Protein AF-A0A9C6S2Q6-F1 (afdb_monomer_lite)

Structure (mmCIF, N/CA/C/O backbone):
data_AF-A0A9C6S2Q6-F1
#
_entry.id   AF-A0A9C6S2Q6-F1
#
loop_
_atom_site.group_PDB
_atom_site.id
_atom_site.type_symbol
_atom_site.label_atom_id
_atom_site.label_alt_id
_atom_site.label_comp_id
_atom_site.label_asym_id
_atom_site.label_entity_id
_atom_site.label_seq_id
_atom_site.pdbx_PDB_ins_code
_atom_site.Cartn_x
_atom_site.Cartn_y
_atom_site.Cartn_z
_atom_site.occupancy
_atom_site.B_iso_or_equiv
_atom_site.auth_seq_id
_atom_site.auth_comp_id
_atom_site.auth_asym_id
_atom_site.auth_atom_id
_atom_site.pdbx_PDB_model_num
ATOM 1 N N . MET A 1 1 ? -9.651 16.159 29.216 1.00 42.16 1 MET A N 1
ATOM 2 C CA . MET A 1 1 ? -9.966 15.200 30.298 1.00 42.16 1 MET A CA 1
ATOM 3 C C . MET A 1 1 ? -9.192 13.891 30.119 1.00 42.16 1 MET A C 1
ATOM 5 O O . MET A 1 1 ? -8.449 13.530 31.018 1.00 42.16 1 MET A O 1
ATOM 9 N N . TRP A 1 2 ? -9.196 13.303 28.918 1.00 41.19 2 TRP A N 1
ATOM 10 C CA . TRP A 1 2 ? -8.423 12.115 28.503 1.00 41.19 2 TRP A CA 1
ATOM 11 C C . TRP A 1 2 ? -6.932 12.067 28.898 1.00 41.19 2 TRP A C 1
ATOM 13 O O . TRP A 1 2 ? -6.469 11.067 29.433 1.00 41.19 2 TRP A O 1
ATOM 23 N N . ILE A 1 3 ? -6.183 13.161 28.713 1.00 48.72 3 ILE A N 1
ATOM 24 C CA . ILE A 1 3 ? -4.737 13.205 29.021 1.00 48.72 3 ILE A CA 1
ATOM 25 C C . ILE A 1 3 ? -4.468 13.091 30.535 1.00 48.72 3 ILE A C 1
ATOM 27 O O . ILE A 1 3 ? -3.470 12.509 30.948 1.00 48.72 3 ILE A O 1
ATOM 31 N N . ARG A 1 4 ? -5.378 13.606 31.376 1.00 48.16 4 ARG A N 1
ATOM 32 C CA . ARG A 1 4 ? -5.257 13.538 32.842 1.00 48.16 4 ARG A CA 1
ATOM 33 C C . ARG A 1 4 ? -5.553 12.135 33.381 1.00 48.16 4 ARG A C 1
ATOM 35 O O . ARG A 1 4 ? -4.839 11.685 34.268 1.00 48.16 4 ARG A O 1
ATOM 42 N N . GLY A 1 5 ? -6.541 11.435 32.816 1.00 57.09 5 GLY A N 1
ATOM 43 C CA . GLY A 1 5 ? -6.825 10.034 33.155 1.00 57.09 5 GLY A CA 1
ATOM 44 C C . GLY A 1 5 ? -5.683 9.097 32.751 1.00 57.09 5 GLY A C 1
ATOM 45 O O . GLY A 1 5 ? -5.225 8.296 33.560 1.00 57.09 5 GLY A O 1
ATOM 46 N N . LEU A 1 6 ? -5.134 9.285 31.545 1.00 57.34 6 LEU A N 1
ATOM 47 C CA . LEU A 1 6 ? -3.988 8.512 31.054 1.00 57.34 6 LEU A CA 1
ATOM 48 C C . LEU A 1 6 ? -2.721 8.750 31.897 1.00 57.34 6 LEU A C 1
ATOM 50 O O . LEU A 1 6 ? -1.999 7.808 32.211 1.00 57.34 6 LEU A O 1
ATOM 54 N N . SER A 1 7 ? -2.484 10.001 32.313 1.00 59.41 7 SER A N 1
ATOM 55 C CA . SER A 1 7 ? -1.380 10.381 33.206 1.00 59.41 7 SER A CA 1
ATOM 56 C C . SER A 1 7 ? -1.480 9.735 34.590 1.00 59.41 7 SER A C 1
ATOM 58 O O . SER A 1 7 ? -0.453 9.364 35.150 1.00 59.41 7 SER A O 1
ATOM 60 N N . ASN A 1 8 ? -2.687 9.617 35.149 1.00 58.75 8 ASN A N 1
ATOM 61 C CA . ASN A 1 8 ? -2.900 8.969 36.446 1.00 58.75 8 ASN A CA 1
ATOM 62 C C . ASN A 1 8 ? -2.798 7.439 36.350 1.00 58.75 8 ASN A C 1
ATOM 64 O O . ASN A 1 8 ? -2.286 6.805 37.265 1.00 58.75 8 ASN A O 1
ATOM 68 N N . ALA A 1 9 ? -3.226 6.835 35.239 1.00 58.88 9 ALA A N 1
ATOM 69 C CA . ALA A 1 9 ? -3.056 5.401 35.005 1.00 58.88 9 ALA A CA 1
ATOM 70 C C . ALA A 1 9 ? -1.572 5.011 34.861 1.00 58.88 9 ALA A C 1
ATOM 72 O O . ALA A 1 9 ? -1.144 3.988 35.391 1.00 58.88 9 ALA A O 1
ATOM 73 N N . TRP A 1 10 ? -0.774 5.861 34.207 1.00 62.50 10 TRP A N 1
ATOM 74 C CA . TRP A 1 10 ? 0.670 5.673 34.032 1.00 62.50 10 TRP A CA 1
ATOM 75 C C . TRP A 1 10 ? 1.478 5.707 35.333 1.00 62.50 10 TRP A C 1
ATOM 77 O O . TRP A 1 10 ? 2.514 5.052 35.413 1.00 62.50 10 TRP A O 1
ATOM 87 N N . SER A 1 11 ? 1.041 6.474 36.337 1.00 63.00 11 SER A N 1
ATOM 88 C CA . SER A 1 11 ? 1.744 6.559 37.623 1.00 63.00 11 SER A CA 1
ATOM 89 C C . SER A 1 11 ? 1.373 5.436 38.593 1.00 63.00 11 SER A C 1
ATOM 91 O O . SER A 1 11 ? 2.126 5.185 39.530 1.00 63.00 11 SER A O 1
ATOM 93 N N . VAL A 1 12 ? 0.238 4.764 38.371 1.00 66.25 12 VAL A N 1
ATOM 94 C CA . VAL A 1 12 ? -0.316 3.767 39.300 1.00 66.25 12 VAL A CA 1
ATOM 95 C C . VAL A 1 12 ? -0.201 2.335 38.757 1.00 66.25 12 VAL A C 1
ATOM 97 O O . VAL A 1 12 ? 0.124 1.438 39.529 1.00 66.25 12 VAL A O 1
ATOM 100 N N . ASN A 1 13 ? -0.393 2.101 37.448 1.00 73.44 13 ASN A N 1
ATOM 101 C CA . ASN A 1 13 ? -0.482 0.758 36.851 1.00 73.44 13 ASN A CA 1
ATOM 102 C C . ASN A 1 13 ? 0.374 0.604 35.574 1.00 73.44 13 ASN A C 1
ATOM 104 O O . ASN A 1 13 ? -0.088 0.824 34.452 1.00 73.44 13 ASN A O 1
ATOM 108 N N . TYR A 1 14 ? 1.623 0.151 35.731 1.00 73.50 14 TYR A N 1
ATOM 109 C CA . TYR A 1 14 ? 2.566 -0.050 34.617 1.00 73.50 14 TYR A CA 1
ATOM 110 C C . TYR A 1 14 ? 2.128 -1.118 33.597 1.00 73.50 14 TYR A C 1
ATOM 112 O O . TYR A 1 14 ? 2.422 -0.982 32.411 1.00 73.50 14 TYR A O 1
ATOM 120 N N . SER A 1 15 ? 1.416 -2.164 34.029 1.00 72.81 15 SER A N 1
ATOM 121 C CA . SER A 1 15 ? 0.886 -3.215 33.144 1.00 72.81 15 SER A CA 1
ATOM 122 C C . SER A 1 15 ? -0.139 -2.660 32.151 1.00 72.81 15 SER A C 1
ATOM 124 O O . SER A 1 15 ? -0.014 -2.888 30.950 1.00 72.81 15 SER A O 1
ATOM 126 N N . LEU A 1 16 ? -1.079 -1.849 32.643 1.00 69.50 16 LEU A N 1
ATOM 127 C CA . LEU A 1 16 ? -2.088 -1.169 31.829 1.00 69.50 16 LEU A CA 1
ATOM 128 C C . LEU A 1 16 ? -1.443 -0.171 30.853 1.00 69.50 16 LEU A C 1
ATOM 130 O O . LEU A 1 16 ? -1.830 -0.079 29.691 1.00 69.50 16 LEU A O 1
ATOM 134 N N . ALA A 1 17 ? -0.406 0.545 31.301 1.00 73.12 17 ALA A N 1
ATOM 135 C CA . ALA A 1 17 ? 0.334 1.470 30.449 1.00 73.12 17 ALA A CA 1
ATOM 136 C C . ALA A 1 17 ? 1.009 0.758 29.263 1.00 73.12 17 ALA A C 1
ATOM 138 O O . ALA A 1 17 ? 0.931 1.255 28.140 1.00 73.12 17 ALA A O 1
ATOM 139 N N . ILE A 1 18 ? 1.629 -0.407 29.490 1.00 77.19 18 ILE A N 1
ATOM 140 C CA . ILE A 1 18 ? 2.263 -1.218 28.436 1.00 77.19 18 ILE A CA 1
ATOM 141 C C . ILE A 1 18 ? 1.220 -1.734 27.436 1.00 77.19 18 ILE A C 1
ATOM 143 O O . ILE A 1 18 ? 1.470 -1.708 26.231 1.00 77.19 18 ILE A O 1
ATOM 147 N N . GLU A 1 19 ? 0.041 -2.137 27.908 1.00 73.50 19 GLU A N 1
ATOM 148 C CA . GLU A 1 19 ? -1.059 -2.622 27.066 1.00 73.50 19 GLU A CA 1
ATOM 149 C C . GLU A 1 19 ? -1.645 -1.521 26.158 1.00 73.50 19 GLU A C 1
ATOM 151 O O . GLU A 1 19 ? -2.053 -1.784 25.026 1.00 73.50 19 GLU A O 1
ATOM 156 N N . CYS A 1 20 ? -1.602 -0.258 26.596 1.00 72.88 20 CYS A N 1
ATOM 157 C CA . CYS A 1 20 ? -2.056 0.892 25.809 1.00 72.88 20 CYS A CA 1
ATOM 158 C C . CYS A 1 20 ? -1.026 1.433 24.800 1.00 72.88 20 CYS A C 1
ATOM 160 O O . CYS A 1 20 ? -1.391 2.222 23.925 1.00 72.88 20 CYS A O 1
ATOM 162 N N . MET A 1 21 ? 0.251 1.046 24.880 1.00 78.56 21 MET A N 1
ATOM 163 C CA . MET A 1 21 ? 1.290 1.576 23.983 1.00 78.56 21 MET A CA 1
ATOM 164 C C . MET A 1 21 ? 1.055 1.240 22.500 1.00 78.56 21 MET A C 1
ATOM 166 O O . MET A 1 21 ? 1.106 2.162 21.679 1.00 78.56 21 MET A O 1
ATOM 170 N N . PRO A 1 22 ? 0.776 -0.024 22.113 1.00 80.31 22 PRO A N 1
ATOM 171 C CA . PRO A 1 22 ? 0.586 -0.380 20.707 1.00 80.31 22 PRO A CA 1
ATOM 172 C C . PRO A 1 22 ? -0.518 0.419 19.989 1.00 80.31 22 PRO A C 1
ATOM 174 O O . PRO A 1 22 ? -0.234 0.956 18.914 1.00 80.31 22 PRO A O 1
ATOM 177 N N . PRO A 1 23 ? -1.742 0.580 20.539 1.00 74.94 23 PRO A N 1
ATOM 178 C CA . PRO A 1 23 ? -2.779 1.361 19.871 1.00 74.94 23 PRO A CA 1
ATOM 179 C C . PRO A 1 23 ? -2.439 2.854 19.806 1.00 74.94 23 PRO A C 1
ATOM 181 O O . PRO A 1 23 ? -2.721 3.485 18.790 1.00 74.94 23 PRO A O 1
ATOM 184 N N . ILE A 1 24 ? -1.777 3.427 20.818 1.00 78.06 24 ILE A N 1
ATOM 185 C CA . ILE A 1 24 ? -1.347 4.835 20.778 1.00 78.06 24 ILE A CA 1
ATOM 186 C C . ILE A 1 24 ? -0.346 5.059 19.639 1.00 78.06 24 ILE A C 1
ATOM 188 O O . ILE A 1 24 ? -0.515 5.981 18.840 1.00 78.06 24 ILE A O 1
ATOM 192 N N . ILE A 1 25 ? 0.668 4.199 19.519 1.00 82.81 25 ILE A N 1
ATOM 193 C CA . ILE A 1 25 ? 1.662 4.282 18.440 1.00 82.81 25 ILE A CA 1
ATOM 194 C C . ILE A 1 25 ? 0.980 4.126 17.076 1.00 82.81 25 ILE A C 1
ATOM 196 O O . ILE A 1 25 ? 1.231 4.923 16.169 1.00 82.81 25 ILE A O 1
ATOM 200 N N . ALA A 1 26 ? 0.076 3.154 16.939 1.00 77.44 26 ALA A N 1
ATOM 201 C CA . ALA A 1 26 ? -0.684 2.942 15.712 1.00 77.44 26 ALA A CA 1
ATOM 202 C C . ALA A 1 26 ? -1.530 4.171 15.330 1.00 77.44 26 ALA A C 1
ATOM 204 O O . ALA A 1 26 ? -1.566 4.545 14.156 1.00 77.44 26 ALA A O 1
ATOM 205 N N . LEU A 1 27 ? -2.152 4.848 16.302 1.00 79.25 27 LEU A N 1
ATOM 206 C CA . LEU A 1 27 ? -2.908 6.084 16.078 1.00 79.25 27 LEU A CA 1
ATOM 207 C C . LEU A 1 27 ? -2.009 7.227 15.593 1.00 79.25 27 LEU A C 1
ATOM 209 O O . LEU A 1 27 ? -2.361 7.906 14.629 1.00 79.25 27 LEU A O 1
ATOM 213 N N . PHE A 1 28 ? -0.836 7.424 16.202 1.00 84.31 28 PHE A N 1
ATOM 214 C CA . PHE A 1 28 ? 0.111 8.457 15.766 1.00 84.31 28 PHE A CA 1
ATOM 215 C C . PHE A 1 28 ? 0.630 8.207 14.346 1.00 84.31 28 PHE A C 1
ATOM 217 O O . PHE A 1 28 ? 0.647 9.133 13.530 1.00 84.31 28 PHE A O 1
ATOM 224 N N . LEU A 1 29 ? 1.001 6.964 14.027 1.00 82.94 29 LEU A N 1
ATOM 225 C CA . LEU A 1 29 ? 1.423 6.581 12.677 1.00 82.94 29 LEU A CA 1
ATOM 226 C C . LEU A 1 29 ? 0.299 6.825 11.663 1.00 82.94 29 LEU A C 1
ATOM 228 O O . LEU A 1 29 ? 0.516 7.504 10.659 1.00 82.94 29 LEU A O 1
ATOM 232 N N . SER A 1 30 ? -0.917 6.376 11.971 1.00 78.50 30 SER A N 1
ATOM 233 C CA . SER A 1 30 ? -2.087 6.542 11.099 1.00 78.50 30 SER A CA 1
ATOM 234 C C . SER A 1 30 ? -2.427 8.015 10.862 1.00 78.50 30 SER A C 1
ATOM 236 O O . SER A 1 30 ? -2.665 8.426 9.725 1.00 78.50 30 SER A O 1
ATOM 238 N N . MET A 1 31 ? -2.377 8.844 11.909 1.00 82.69 31 MET A N 1
ATOM 239 C CA . MET A 1 31 ? -2.582 10.291 11.797 1.00 82.69 31 MET A CA 1
ATOM 240 C C . MET A 1 31 ? -1.522 10.947 10.914 1.00 82.69 31 MET A C 1
ATOM 242 O O . MET A 1 31 ? -1.858 11.770 10.063 1.00 82.69 31 MET A O 1
ATOM 246 N N . SER A 1 32 ? -0.252 10.561 11.065 1.00 83.94 32 SER A N 1
ATOM 247 C CA . SER A 1 32 ? 0.826 11.081 10.221 1.00 83.94 32 SER A CA 1
ATOM 248 C C . SER A 1 32 ? 0.608 10.741 8.741 1.00 83.94 32 SER A C 1
ATOM 250 O O . SER A 1 32 ? 0.758 11.607 7.876 1.00 83.94 32 SER A O 1
ATOM 252 N N . MET A 1 33 ? 0.160 9.515 8.449 1.00 83.69 33 MET A N 1
ATOM 253 C CA . MET A 1 33 ? -0.131 9.051 7.092 1.00 83.69 33 MET A CA 1
ATOM 254 C C . MET A 1 33 ? -1.332 9.775 6.490 1.00 83.69 33 MET A C 1
ATOM 256 O O . MET A 1 33 ? -1.286 10.173 5.325 1.00 83.69 33 MET A O 1
ATOM 260 N N . TYR A 1 34 ? -2.379 10.001 7.282 1.00 82.88 34 TYR A N 1
ATOM 261 C CA . TYR A 1 34 ? -3.570 10.712 6.837 1.00 82.88 34 TYR A CA 1
ATOM 262 C C . TYR A 1 34 ? -3.294 12.187 6.543 1.00 82.88 34 TYR A C 1
ATOM 264 O O . TYR A 1 34 ? -3.671 12.691 5.486 1.00 82.88 34 TYR A O 1
ATOM 272 N N . LEU A 1 35 ? -2.567 12.870 7.429 1.00 86.44 35 LEU A N 1
ATOM 273 C CA . LEU A 1 35 ? -2.123 14.241 7.185 1.00 86.44 35 LEU A CA 1
ATOM 274 C C . LEU A 1 35 ? -1.260 14.312 5.925 1.00 86.44 35 LEU A C 1
ATOM 276 O O . LEU A 1 35 ? -1.472 15.185 5.084 1.00 86.44 35 LEU A O 1
ATOM 280 N N . ASN A 1 36 ? -0.338 13.363 5.746 1.00 86.44 36 ASN A N 1
ATOM 281 C CA . ASN A 1 36 ? 0.481 13.279 4.542 1.00 86.44 36 ASN A CA 1
ATOM 282 C C . ASN A 1 36 ? -0.371 13.107 3.272 1.00 86.44 36 ASN A C 1
ATOM 284 O O . ASN A 1 36 ? -0.105 13.776 2.271 1.00 86.44 36 ASN A O 1
ATOM 288 N N . ALA A 1 37 ? -1.404 12.262 3.318 1.00 82.69 37 ALA A N 1
ATOM 289 C CA . ALA A 1 37 ? -2.346 12.075 2.219 1.00 82.69 37 ALA A CA 1
ATOM 290 C C . ALA A 1 37 ? -3.115 13.369 1.909 1.00 82.69 37 ALA A C 1
ATOM 292 O O . ALA A 1 37 ? -3.163 13.777 0.751 1.00 82.69 37 ALA A O 1
ATOM 293 N N . ILE A 1 38 ? -3.619 14.075 2.929 1.00 86.81 38 ILE A N 1
ATOM 294 C CA . ILE A 1 38 ? -4.316 15.359 2.761 1.00 86.81 38 ILE A CA 1
ATOM 295 C C . ILE A 1 38 ? -3.389 16.397 2.123 1.00 86.81 38 ILE A C 1
ATOM 297 O O . ILE A 1 38 ? -3.712 16.946 1.065 1.00 86.81 38 ILE A O 1
ATOM 301 N N . PHE A 1 39 ? -2.218 16.640 2.717 1.00 89.69 39 PHE A N 1
ATOM 302 C CA . PHE A 1 39 ? -1.281 17.652 2.226 1.00 89.69 39 PHE A CA 1
ATOM 303 C C . PHE A 1 39 ? -0.783 17.349 0.810 1.00 89.69 39 PHE A C 1
ATOM 305 O O . PHE A 1 39 ? -0.579 18.268 0.016 1.00 89.69 39 PHE A O 1
ATOM 312 N N . ASN A 1 40 ? -0.630 16.071 0.459 1.00 89.06 40 ASN A N 1
ATOM 313 C CA . ASN A 1 40 ? -0.138 15.647 -0.849 1.00 89.06 40 ASN A CA 1
ATOM 314 C C . ASN A 1 40 ? -1.240 15.142 -1.792 1.00 89.06 40 ASN A C 1
ATOM 316 O O . ASN A 1 40 ? -0.918 14.523 -2.805 1.00 89.06 40 ASN A O 1
ATOM 320 N N . THR A 1 41 ? -2.514 15.465 -1.536 1.00 88.50 41 THR A N 1
ATOM 321 C CA . THR A 1 41 ? -3.653 14.992 -2.349 1.00 88.50 41 THR A CA 1
ATOM 322 C C . THR A 1 41 ? -3.456 15.274 -3.842 1.00 88.50 41 THR A C 1
ATOM 324 O O . THR A 1 41 ? -3.715 14.416 -4.684 1.00 88.50 41 THR A O 1
ATOM 327 N N . LYS A 1 42 ? -2.941 16.465 -4.188 1.00 91.19 42 LYS A N 1
ATOM 328 C CA . LYS A 1 42 ? -2.647 16.838 -5.584 1.00 91.19 42 LYS A CA 1
ATOM 329 C C . LYS A 1 42 ? -1.629 15.885 -6.218 1.00 91.19 42 LYS A C 1
ATOM 331 O O . LYS A 1 42 ? -1.906 15.314 -7.263 1.00 91.19 42 LYS A O 1
ATOM 336 N N . LYS A 1 43 ? -0.514 15.626 -5.527 1.00 89.44 43 LYS A N 1
ATOM 337 C CA . LYS A 1 43 ? 0.529 14.704 -6.001 1.00 89.44 43 LYS A CA 1
ATOM 338 C C . LYS A 1 43 ? 0.007 13.275 -6.131 1.00 89.44 43 LYS A C 1
ATOM 340 O O . LYS A 1 43 ? 0.313 12.610 -7.110 1.00 89.44 43 LYS A O 1
ATOM 345 N N . MET A 1 44 ? -0.797 12.804 -5.174 1.00 89.56 44 MET A N 1
ATOM 346 C CA . MET A 1 44 ? -1.419 11.477 -5.256 1.00 89.56 44 MET A CA 1
ATOM 347 C C . MET A 1 44 ? -2.299 11.349 -6.502 1.00 89.56 44 MET A C 1
ATOM 349 O O . MET A 1 44 ? -2.206 10.364 -7.232 1.00 89.56 44 MET A O 1
ATOM 353 N N . ARG A 1 45 ? -3.101 12.377 -6.801 1.00 91.50 45 ARG A N 1
ATOM 354 C CA . ARG A 1 45 ? -3.897 12.426 -8.030 1.00 91.50 45 ARG A CA 1
ATOM 355 C C . ARG A 1 45 ? -3.018 12.390 -9.279 1.00 91.50 45 ARG A C 1
ATOM 357 O O . ARG A 1 45 ? -3.333 11.645 -10.203 1.00 91.50 45 ARG A O 1
ATOM 364 N N . ASP A 1 46 ? -1.934 13.157 -9.303 1.00 93.25 46 ASP A N 1
ATOM 365 C CA . ASP A 1 46 ? -1.018 13.200 -10.445 1.00 93.25 46 ASP A CA 1
ATOM 366 C C . ASP A 1 46 ? -0.359 11.835 -10.687 1.00 93.25 46 ASP A C 1
ATOM 368 O O . ASP A 1 46 ? -0.295 11.376 -1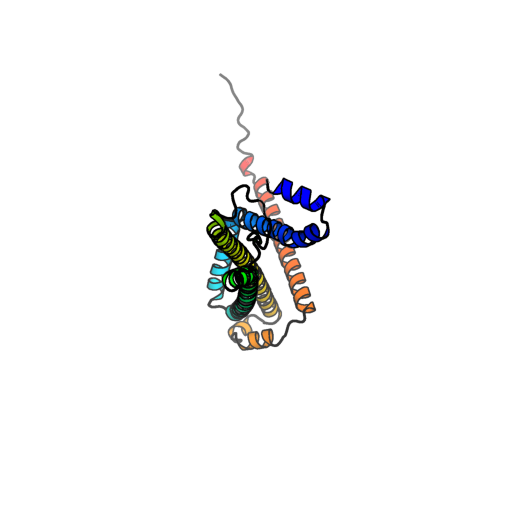1.827 1.00 93.25 46 ASP A O 1
ATOM 372 N N . VAL A 1 47 ? 0.041 11.129 -9.623 1.00 92.19 47 VAL A N 1
ATOM 373 C CA . VAL A 1 47 ? 0.576 9.761 -9.716 1.00 92.19 47 VAL A CA 1
ATOM 374 C C . VAL A 1 47 ? -0.476 8.792 -10.261 1.00 92.19 47 VAL A C 1
ATOM 376 O O . VAL A 1 47 ? -0.176 8.012 -11.161 1.00 92.19 47 VAL A O 1
ATOM 379 N N . LEU A 1 48 ? -1.724 8.852 -9.792 1.00 92.62 48 LEU A N 1
ATOM 380 C CA . LEU A 1 48 ? -2.803 8.004 -10.319 1.00 92.62 48 LEU A CA 1
ATOM 381 C C . LEU A 1 48 ? -3.090 8.280 -11.802 1.00 92.62 48 LEU A C 1
ATOM 383 O O . LEU A 1 48 ? -3.288 7.347 -12.584 1.00 92.62 48 LEU A O 1
ATOM 387 N N . LEU A 1 49 ? -3.088 9.551 -12.209 1.00 94.88 49 LEU A N 1
ATOM 388 C CA . LEU A 1 49 ? -3.234 9.933 -13.614 1.00 94.88 49 LEU A CA 1
ATOM 389 C C . LEU A 1 49 ? -2.054 9.438 -14.451 1.00 94.88 49 LEU A C 1
ATOM 391 O O . LEU A 1 49 ? -2.264 8.942 -15.557 1.00 94.88 49 LEU A O 1
ATOM 395 N N . PHE A 1 50 ? -0.837 9.501 -13.913 1.00 93.06 50 PHE A N 1
ATOM 396 C CA . PHE A 1 50 ? 0.354 8.952 -14.548 1.00 93.06 50 PHE A CA 1
ATOM 397 C C . PHE A 1 50 ? 0.250 7.433 -14.739 1.00 93.06 50 PHE A C 1
ATOM 399 O O . PHE A 1 50 ? 0.504 6.939 -15.835 1.00 93.06 50 PHE A O 1
ATOM 406 N N . ILE A 1 51 ? -0.196 6.688 -13.724 1.00 93.56 51 ILE A N 1
ATOM 407 C CA . ILE A 1 51 ? -0.449 5.239 -13.817 1.00 93.56 51 ILE A CA 1
ATOM 408 C C . ILE A 1 51 ? -1.464 4.941 -14.924 1.00 93.56 51 ILE A C 1
ATOM 410 O O . ILE A 1 51 ? -1.204 4.121 -15.808 1.00 93.56 51 ILE A O 1
ATOM 414 N N . LYS A 1 52 ? -2.593 5.658 -14.930 1.00 94.00 52 LYS A N 1
ATOM 415 C CA . LYS A 1 52 ? -3.629 5.509 -15.958 1.00 94.00 52 LYS A CA 1
ATOM 416 C C . LYS A 1 52 ? -3.082 5.792 -17.358 1.00 94.00 52 LYS A C 1
ATOM 418 O O . LYS A 1 52 ? -3.340 5.028 -18.285 1.00 94.00 52 LYS A O 1
ATOM 423 N N . ASN A 1 53 ? -2.324 6.873 -17.515 1.00 94.31 53 ASN A N 1
ATOM 424 C CA . ASN A 1 53 ? -1.744 7.251 -18.798 1.00 94.31 53 ASN A CA 1
ATOM 425 C C . ASN A 1 53 ? -0.718 6.220 -19.288 1.00 94.31 53 ASN A C 1
ATOM 427 O O . ASN A 1 53 ? -0.742 5.856 -20.459 1.00 94.31 53 ASN A O 1
ATOM 431 N N . ASN A 1 54 ? 0.118 5.680 -18.395 1.00 90.62 54 ASN A N 1
ATOM 432 C CA . ASN A 1 54 ? 1.043 4.593 -18.725 1.00 90.62 54 ASN A CA 1
ATOM 433 C C . ASN A 1 54 ? 0.298 3.365 -19.251 1.00 90.62 54 ASN A C 1
ATOM 435 O O . ASN A 1 54 ? 0.698 2.786 -20.257 1.00 90.62 54 ASN A O 1
ATOM 439 N N . HIS A 1 55 ? -0.822 2.998 -18.628 1.00 89.25 55 HIS A N 1
ATOM 440 C CA . HIS A 1 55 ? -1.624 1.871 -19.098 1.00 89.25 55 HIS A CA 1
ATOM 441 C C . HIS A 1 55 ? -2.142 2.080 -20.533 1.00 89.25 55 HIS A C 1
ATOM 443 O O . HIS A 1 55 ? -2.135 1.146 -21.335 1.00 89.25 55 HIS A O 1
ATOM 449 N N . HIS A 1 56 ? -2.534 3.309 -20.889 1.00 91.94 56 HIS A N 1
ATOM 450 C CA . HIS A 1 56 ? -2.893 3.658 -22.268 1.00 91.94 56 HIS A CA 1
ATOM 451 C C . HIS A 1 56 ? -1.682 3.663 -23.210 1.00 91.94 56 HIS A C 1
ATOM 453 O O . HIS A 1 56 ? -1.774 3.143 -24.320 1.00 91.94 56 HIS A O 1
ATOM 459 N N . TYR A 1 57 ? -0.545 4.200 -22.769 1.00 89.50 57 TYR A N 1
ATOM 460 C CA . TYR A 1 57 ? 0.687 4.271 -23.555 1.00 89.50 57 TYR A CA 1
ATOM 461 C C . TYR A 1 57 ? 1.220 2.883 -23.949 1.00 89.50 57 TYR A C 1
ATOM 463 O O . TYR A 1 57 ? 1.577 2.660 -25.107 1.00 89.50 57 TYR A O 1
ATOM 471 N N . TYR A 1 58 ? 1.209 1.924 -23.020 1.00 87.00 58 TYR A N 1
ATOM 472 C CA . TYR A 1 58 ? 1.656 0.553 -23.279 1.00 87.00 58 TYR A CA 1
ATOM 473 C C . TYR A 1 58 ? 0.582 -0.329 -23.938 1.00 87.00 58 TYR A C 1
ATOM 475 O O . TYR A 1 58 ? 0.860 -1.476 -24.263 1.00 87.00 58 TYR A O 1
ATOM 483 N N . ALA A 1 59 ? -0.637 0.162 -24.195 1.00 85.88 59 ALA A N 1
ATOM 484 C CA . ALA A 1 59 ? -1.774 -0.676 -24.598 1.00 85.88 59 ALA A CA 1
ATOM 485 C C . ALA A 1 59 ? -1.577 -1.490 -25.894 1.00 85.88 59 ALA A C 1
ATOM 487 O O . ALA A 1 59 ? -2.215 -2.541 -26.034 1.00 85.88 59 ALA A O 1
ATOM 488 N N . ASN A 1 60 ? -0.718 -1.017 -26.802 1.00 82.44 60 ASN A N 1
ATOM 489 C CA . ASN A 1 60 ? -0.420 -1.637 -28.100 1.00 82.44 60 ASN A CA 1
ATOM 490 C C . ASN A 1 60 ? 1.025 -2.147 -28.210 1.00 82.44 60 ASN A C 1
ATOM 492 O O . ASN A 1 60 ? 1.464 -2.493 -29.305 1.00 82.44 60 ASN A O 1
ATOM 496 N N . ARG A 1 61 ? 1.776 -2.146 -27.106 1.00 81.94 61 ARG A N 1
ATOM 497 C CA . ARG A 1 61 ? 3.195 -2.492 -27.092 1.00 81.94 61 ARG A CA 1
ATOM 498 C C . ARG A 1 61 ? 3.448 -3.831 -26.382 1.00 81.94 61 ARG A C 1
ATOM 500 O O . ARG A 1 61 ? 2.615 -4.225 -25.556 1.00 81.94 61 ARG A O 1
ATOM 507 N N . PRO A 1 62 ? 4.579 -4.507 -26.652 1.00 77.00 62 PRO A N 1
ATOM 508 C CA . PRO A 1 62 ? 4.911 -5.771 -25.997 1.00 77.00 62 PRO A CA 1
ATOM 509 C C . PRO A 1 62 ? 4.989 -5.681 -24.466 1.00 77.00 62 PRO A C 1
ATOM 511 O O . PRO A 1 62 ? 4.611 -6.598 -23.730 1.00 77.00 62 PRO A O 1
ATOM 514 N N . GLU A 1 63 ? 5.379 -4.517 -23.947 1.00 80.69 63 GLU A N 1
ATOM 515 C CA . GLU A 1 63 ? 5.560 -4.268 -22.517 1.00 80.69 63 GLU A CA 1
ATOM 516 C C . GLU A 1 63 ? 4.234 -4.304 -21.731 1.00 80.69 63 GLU A C 1
ATOM 518 O O . GLU A 1 63 ? 4.235 -4.426 -20.502 1.00 80.69 63 GLU A O 1
ATOM 523 N N . LYS A 1 64 ? 3.079 -4.306 -22.415 1.00 86.25 64 LYS A N 1
ATOM 524 C CA . LYS A 1 64 ? 1.759 -4.526 -21.801 1.00 86.25 64 LYS A CA 1
ATOM 525 C C . LYS A 1 64 ? 1.675 -5.833 -21.024 1.00 86.25 64 LYS A C 1
ATOM 527 O O . LYS A 1 64 ? 0.951 -5.901 -20.031 1.00 86.25 64 LYS A O 1
ATOM 532 N N . LEU A 1 65 ? 2.359 -6.885 -21.480 1.00 84.69 65 LEU A N 1
ATOM 533 C CA . LEU A 1 65 ? 2.354 -8.182 -20.802 1.00 84.69 65 LEU A CA 1
ATOM 534 C C . LEU A 1 65 ? 3.020 -8.085 -19.425 1.00 84.69 65 LEU A C 1
ATOM 536 O O . LEU A 1 65 ? 2.495 -8.634 -18.455 1.00 84.69 65 LEU A O 1
ATOM 540 N N . ILE A 1 66 ? 4.110 -7.318 -19.333 1.00 84.50 66 ILE A N 1
ATOM 541 C CA . ILE A 1 66 ? 4.805 -7.018 -18.078 1.00 84.50 66 ILE A CA 1
ATOM 542 C C . ILE A 1 66 ? 3.881 -6.203 -17.174 1.00 84.50 66 ILE A C 1
ATOM 544 O O . ILE A 1 66 ? 3.625 -6.606 -16.041 1.00 84.50 66 ILE A O 1
ATOM 548 N N . LEU A 1 67 ? 3.293 -5.119 -17.691 1.00 88.69 67 LEU A N 1
ATOM 549 C CA . LEU A 1 67 ? 2.376 -4.286 -16.910 1.00 88.69 67 LEU A CA 1
ATOM 550 C C . LEU A 1 67 ? 1.192 -5.103 -16.362 1.00 88.69 67 LEU A C 1
ATOM 552 O O . LEU A 1 67 ? 0.896 -5.047 -15.172 1.00 88.69 67 LEU A O 1
ATOM 556 N N . ARG A 1 68 ? 0.580 -5.958 -17.193 1.00 88.62 68 ARG A N 1
ATOM 557 C CA . ARG A 1 68 ? -0.529 -6.838 -16.791 1.00 88.62 68 ARG A CA 1
ATOM 558 C C . ARG A 1 68 ? -0.116 -7.862 -15.733 1.00 88.62 68 ARG A C 1
ATOM 560 O O . ARG A 1 68 ? -0.923 -8.183 -14.862 1.00 88.62 68 ARG A O 1
ATOM 567 N N . TYR A 1 69 ? 1.099 -8.402 -15.809 1.00 87.88 69 TYR A N 1
ATOM 568 C CA . TYR A 1 69 ? 1.618 -9.313 -14.791 1.00 87.88 69 TYR A CA 1
ATOM 569 C C . TYR A 1 69 ? 1.679 -8.621 -13.424 1.00 87.88 69 TYR A C 1
ATOM 571 O O . TYR A 1 69 ? 1.116 -9.135 -12.453 1.00 87.88 69 TYR A O 1
ATOM 579 N N . TYR A 1 70 ? 2.273 -7.427 -13.363 1.00 87.94 70 TYR A N 1
ATOM 580 C CA . TYR A 1 70 ? 2.347 -6.648 -12.129 1.00 87.94 70 TYR A CA 1
ATOM 581 C C . TYR A 1 70 ? 0.964 -6.174 -11.655 1.00 87.94 70 TYR A C 1
ATOM 583 O O . TYR A 1 70 ? 0.709 -6.246 -10.456 1.00 87.94 70 TYR A O 1
ATOM 591 N N . ASP A 1 71 ? 0.039 -5.807 -12.546 1.00 90.31 71 ASP A N 1
ATOM 592 C CA . ASP A 1 71 ? -1.347 -5.458 -12.186 1.00 90.31 71 ASP A CA 1
ATOM 593 C C . ASP A 1 71 ? -2.083 -6.630 -11.514 1.00 90.31 71 ASP A C 1
ATOM 595 O O . ASP A 1 71 ? -2.794 -6.455 -10.519 1.00 90.31 71 ASP A O 1
ATOM 599 N N . VAL A 1 72 ? -1.925 -7.849 -12.044 1.00 91.44 72 VAL A N 1
ATOM 600 C CA . VAL A 1 72 ? -2.547 -9.057 -11.478 1.00 91.44 72 VAL A CA 1
ATOM 601 C C . VAL A 1 72 ? -1.926 -9.409 -10.129 1.00 91.44 72 VAL A C 1
ATOM 603 O O . VAL A 1 72 ? -2.661 -9.739 -9.198 1.00 91.44 72 VAL A O 1
ATOM 606 N N . GLN A 1 73 ? -0.600 -9.327 -10.003 1.00 89.62 73 GLN A N 1
ATOM 607 C CA . GLN A 1 73 ? 0.081 -9.581 -8.731 1.00 89.62 73 GLN A CA 1
ATOM 608 C C . GLN A 1 73 ? -0.289 -8.536 -7.674 1.00 89.62 73 GLN A C 1
ATOM 610 O O . GLN A 1 73 ? -0.666 -8.904 -6.563 1.00 89.62 73 GLN A O 1
ATOM 615 N N . GLY A 1 74 ? -0.299 -7.253 -8.042 1.00 90.88 74 GLY A N 1
ATOM 616 C CA . GLY A 1 74 ? -0.730 -6.162 -7.173 1.00 90.88 74 GLY A CA 1
ATOM 617 C C . GLY A 1 74 ? -2.149 -6.378 -6.671 1.00 90.88 74 GLY A C 1
ATOM 618 O O . GLY A 1 74 ? -2.390 -6.336 -5.472 1.00 90.88 74 GLY A O 1
ATOM 619 N N . ARG A 1 75 ? -3.079 -6.737 -7.566 1.00 93.50 75 ARG A N 1
ATOM 620 C CA . ARG A 1 75 ? -4.468 -7.032 -7.190 1.00 93.50 75 ARG A CA 1
ATOM 621 C C . ARG A 1 75 ? -4.579 -8.171 -6.180 1.00 93.50 75 ARG A C 1
ATOM 623 O O . ARG A 1 75 ? -5.376 -8.067 -5.254 1.00 93.50 75 ARG A O 1
ATOM 630 N N . LYS A 1 76 ? -3.807 -9.250 -6.347 1.00 94.06 76 LYS A N 1
ATOM 631 C CA . LYS A 1 76 ? -3.787 -10.364 -5.386 1.00 94.06 76 LYS A CA 1
ATOM 632 C C . LYS A 1 76 ? -3.264 -9.908 -4.029 1.00 94.06 76 LYS A C 1
ATOM 634 O O . LYS A 1 76 ? -3.904 -10.177 -3.021 1.00 94.06 76 LYS A O 1
ATOM 639 N N . ILE A 1 77 ? -2.145 -9.189 -4.013 1.00 92.81 77 ILE A N 1
ATOM 640 C CA . ILE A 1 77 ? -1.534 -8.656 -2.791 1.00 92.81 77 ILE A CA 1
ATOM 641 C C . ILE A 1 77 ? -2.514 -7.727 -2.061 1.00 92.81 77 ILE A C 1
ATOM 643 O O . ILE A 1 77 ? -2.769 -7.915 -0.874 1.00 92.81 77 ILE A O 1
ATOM 647 N N . THR A 1 78 ? -3.129 -6.782 -2.776 1.00 94.00 78 THR A N 1
ATOM 648 C CA . THR A 1 78 ? -4.157 -5.879 -2.241 1.00 94.00 78 THR A CA 1
ATOM 649 C C . THR A 1 78 ? -5.364 -6.646 -1.704 1.00 94.00 78 THR A C 1
ATOM 651 O O . THR A 1 78 ? -5.869 -6.299 -0.642 1.00 94.00 78 THR A O 1
ATOM 654 N N . LEU A 1 79 ? -5.816 -7.702 -2.391 1.00 94.56 79 LEU A N 1
ATOM 655 C CA . LEU A 1 79 ? -6.937 -8.530 -1.939 1.00 94.56 79 LEU A CA 1
ATOM 656 C C . LEU A 1 79 ? -6.608 -9.276 -0.640 1.00 94.56 79 LEU A C 1
ATOM 658 O O . LEU A 1 79 ? -7.407 -9.242 0.291 1.00 94.56 79 LEU A O 1
ATOM 662 N N . TYR A 1 80 ? -5.444 -9.925 -0.560 1.00 95.50 80 TYR A N 1
ATOM 663 C CA . TYR A 1 80 ? -5.011 -10.611 0.660 1.00 95.50 80 TYR A CA 1
ATOM 664 C C . TYR A 1 80 ? -4.845 -9.640 1.828 1.00 95.50 80 TYR A C 1
ATOM 666 O O . TYR A 1 80 ? -5.292 -9.937 2.934 1.00 95.50 80 TYR A O 1
ATOM 674 N N . TYR A 1 81 ? -4.264 -8.465 1.578 1.00 93.31 81 TYR A N 1
ATOM 675 C CA . TYR A 1 81 ? -4.140 -7.412 2.580 1.00 93.31 81 TYR A CA 1
ATOM 676 C C . TYR A 1 81 ? -5.514 -6.910 3.052 1.00 93.31 81 TYR A C 1
ATOM 678 O O . TYR A 1 81 ? -5.753 -6.830 4.253 1.00 93.31 81 TYR A O 1
ATOM 686 N N . ALA A 1 82 ? -6.447 -6.643 2.134 1.00 91.88 82 ALA A N 1
ATOM 687 C CA . ALA A 1 82 ? -7.798 -6.213 2.488 1.00 91.88 82 ALA A CA 1
ATOM 688 C C . ALA A 1 82 ? -8.529 -7.278 3.319 1.00 91.88 82 ALA A C 1
ATOM 690 O O . ALA A 1 82 ? -9.108 -6.951 4.351 1.00 91.88 82 ALA A O 1
ATOM 691 N N . LEU A 1 83 ? -8.461 -8.553 2.916 1.00 94.75 83 LEU A N 1
ATOM 692 C CA . LEU A 1 83 ? -9.024 -9.662 3.691 1.00 94.75 83 LEU A CA 1
ATOM 693 C C . LEU A 1 83 ? -8.435 -9.700 5.101 1.00 94.75 83 LEU A C 1
ATOM 695 O O . LEU A 1 83 ? -9.186 -9.745 6.069 1.00 94.75 83 LEU A O 1
ATOM 699 N N . TYR A 1 84 ? -7.111 -9.608 5.221 1.00 92.81 84 TYR A N 1
ATOM 700 C CA . TYR A 1 84 ? -6.437 -9.557 6.512 1.00 92.81 84 TYR A CA 1
ATOM 701 C C . TYR A 1 84 ? -6.948 -8.396 7.381 1.00 92.81 84 TYR A C 1
ATOM 703 O O . TYR A 1 84 ? -7.417 -8.634 8.492 1.00 92.81 84 TYR A O 1
ATOM 711 N N . VAL A 1 85 ? -6.960 -7.162 6.869 1.00 90.50 85 VAL A N 1
ATOM 712 C CA . VAL A 1 85 ? -7.428 -5.984 7.624 1.00 90.50 85 VAL A CA 1
ATOM 713 C C . VAL A 1 85 ? -8.896 -6.110 8.032 1.00 90.50 85 VAL A C 1
ATOM 715 O O . VAL A 1 85 ? -9.244 -5.850 9.179 1.00 90.50 85 VAL A O 1
ATOM 718 N N . TYR A 1 86 ? -9.782 -6.545 7.137 1.00 90.38 86 TYR A N 1
ATOM 719 C CA . TYR A 1 86 ? -11.194 -6.676 7.495 1.00 90.38 86 TYR A CA 1
ATOM 720 C C . TYR A 1 86 ? -11.436 -7.815 8.488 1.00 90.38 86 TYR A C 1
ATOM 722 O O . TYR A 1 86 ? -12.264 -7.662 9.384 1.00 90.38 86 TYR A O 1
ATOM 730 N N . THR A 1 87 ? -10.694 -8.924 8.402 1.00 92.31 87 THR A N 1
ATOM 731 C CA . THR A 1 87 ? -10.796 -10.001 9.400 1.00 92.31 87 THR A CA 1
ATOM 732 C C . THR A 1 87 ? -10.336 -9.556 10.787 1.00 92.31 87 THR A C 1
ATOM 734 O O . THR A 1 87 ? -10.997 -9.890 11.768 1.00 92.31 87 THR A O 1
ATOM 737 N N . THR A 1 88 ? -9.270 -8.754 10.892 1.00 88.25 88 THR A N 1
ATOM 738 C CA . THR A 1 88 ? -8.801 -8.231 12.185 1.00 88.25 88 THR A CA 1
ATOM 739 C C . THR A 1 88 ? -9.771 -7.210 12.772 1.00 88.25 88 THR A C 1
ATOM 741 O O . THR A 1 88 ? -10.050 -7.261 13.968 1.00 88.25 88 THR A O 1
ATOM 744 N N . VAL A 1 89 ? -10.357 -6.341 11.944 1.00 88.44 89 VAL A N 1
ATOM 745 C CA . VAL A 1 89 ? -11.402 -5.396 12.370 1.00 88.44 89 VAL A CA 1
ATOM 746 C C . VAL A 1 89 ? -12.639 -6.136 12.876 1.00 88.44 89 VAL A C 1
ATOM 748 O O . VAL A 1 89 ? -13.141 -5.811 13.948 1.00 88.44 89 VAL A O 1
ATOM 751 N N . VAL A 1 90 ? -13.113 -7.154 12.150 1.00 89.94 90 VAL A N 1
ATOM 752 C CA . VAL A 1 90 ? -14.258 -7.968 12.586 1.00 89.94 90 VAL A CA 1
ATOM 753 C C . VAL A 1 90 ? -13.947 -8.668 13.906 1.00 89.94 90 VAL A C 1
ATOM 755 O O . VAL A 1 90 ? -14.747 -8.568 14.831 1.00 89.94 90 VAL A O 1
ATOM 758 N N . ALA A 1 91 ? -12.778 -9.302 14.037 1.00 89.06 91 ALA A N 1
ATOM 759 C CA . ALA A 1 91 ? -12.368 -9.946 15.283 1.00 89.06 91 ALA A CA 1
ATOM 760 C C . ALA A 1 91 ? -12.360 -8.952 16.460 1.00 89.06 91 ALA A C 1
ATOM 762 O O . ALA A 1 91 ? -12.968 -9.219 17.497 1.00 89.06 91 ALA A O 1
ATOM 763 N N . TYR A 1 92 ? -11.762 -7.773 16.268 1.00 83.00 92 TYR A N 1
ATOM 764 C CA . TYR A 1 92 ? -11.706 -6.719 17.282 1.00 83.00 92 TYR A CA 1
ATOM 765 C C . TYR A 1 92 ? -13.094 -6.225 17.699 1.00 83.00 92 TYR A C 1
ATOM 767 O O . TYR A 1 92 ? -13.331 -5.988 18.877 1.00 83.00 92 TYR A O 1
ATOM 775 N N . ILE A 1 93 ? -14.026 -6.113 16.749 1.00 83.56 93 ILE A N 1
ATOM 776 C CA . ILE A 1 93 ? -15.410 -5.702 17.009 1.00 83.56 93 ILE A CA 1
ATOM 777 C C . ILE A 1 93 ? -16.193 -6.797 17.746 1.00 83.56 93 ILE A C 1
ATOM 779 O O . ILE A 1 93 ? -17.004 -6.502 18.622 1.00 83.56 93 ILE A O 1
ATOM 783 N N . THR A 1 94 ? -15.949 -8.067 17.424 1.00 82.81 94 THR A N 1
ATOM 784 C CA . THR A 1 94 ? -16.686 -9.183 18.031 1.00 82.81 94 THR A CA 1
ATOM 785 C C . THR A 1 94 ? -16.344 -9.429 19.497 1.00 82.81 94 THR A C 1
ATOM 787 O O . THR A 1 94 ? -17.237 -9.817 20.239 1.00 82.81 94 THR A O 1
ATOM 790 N N . ILE A 1 95 ? -15.109 -9.167 19.944 1.00 80.25 95 ILE A N 1
ATOM 791 C CA . ILE A 1 95 ? -14.682 -9.374 21.343 1.00 80.25 95 ILE A CA 1
ATOM 792 C C . ILE A 1 95 ? -15.603 -8.639 22.346 1.00 80.25 95 ILE A C 1
ATOM 794 O O . ILE A 1 95 ? -16.256 -9.308 23.146 1.00 80.25 95 ILE A O 1
ATOM 798 N N . PRO A 1 96 ? -15.741 -7.299 22.293 1.00 76.88 96 PRO A N 1
ATOM 799 C CA . PRO A 1 96 ? -16.641 -6.556 23.175 1.00 76.88 96 PRO A CA 1
ATOM 800 C C . PRO A 1 96 ? -18.128 -6.863 22.931 1.00 76.88 96 PRO A C 1
ATOM 802 O O . PRO A 1 96 ? -18.924 -6.822 23.867 1.00 76.88 96 PRO A O 1
ATOM 805 N N . ALA A 1 97 ? -18.525 -7.182 21.693 1.00 76.75 97 ALA A N 1
ATOM 806 C CA . ALA A 1 97 ? -19.911 -7.528 21.379 1.00 76.75 97 ALA A CA 1
ATOM 807 C C . ALA A 1 97 ? -20.344 -8.862 22.013 1.00 76.75 97 ALA A C 1
ATOM 809 O O . ALA A 1 97 ? -21.471 -8.972 22.494 1.00 76.75 97 ALA A O 1
ATOM 810 N N . ILE A 1 98 ? -19.456 -9.861 22.043 1.00 77.88 98 ILE A N 1
ATOM 811 C CA . ILE A 1 98 ? -19.707 -11.156 22.686 1.00 77.88 98 ILE A CA 1
ATOM 812 C C . ILE A 1 98 ? -19.858 -10.975 24.197 1.00 77.88 98 ILE A C 1
ATOM 814 O O . ILE A 1 98 ? -20.811 -11.512 24.755 1.00 77.88 98 ILE A O 1
ATOM 818 N N . SER A 1 99 ? -18.992 -10.185 24.842 1.00 74.38 99 SER A N 1
ATOM 819 C CA . SER A 1 99 ? -19.109 -9.897 26.279 1.00 74.38 99 SER A CA 1
ATOM 820 C C . SER A 1 99 ? -20.475 -9.300 26.627 1.00 74.38 99 SER A C 1
ATOM 822 O O . SER A 1 99 ? -21.161 -9.810 27.506 1.00 74.38 99 SER A O 1
ATOM 824 N N . LEU A 1 100 ? -20.950 -8.320 25.852 1.00 71.94 100 LEU A N 1
ATOM 825 C CA . LEU A 1 100 ? -22.276 -7.736 26.081 1.00 71.94 100 LEU A CA 1
ATOM 826 C C . LEU A 1 100 ? -23.437 -8.698 25.825 1.00 71.94 100 LEU A C 1
ATOM 828 O O . LEU A 1 100 ? -24.474 -8.594 26.479 1.00 71.94 100 LEU A O 1
ATOM 832 N N . LEU A 1 101 ? -23.304 -9.606 24.856 1.00 74.06 101 LEU A N 1
ATOM 833 C CA . LEU A 1 101 ? -24.321 -10.628 24.611 1.00 74.06 101 LEU A CA 1
ATOM 834 C C . LEU A 1 101 ? -24.401 -11.622 25.772 1.00 74.06 101 LEU A C 1
ATOM 836 O O . LEU A 1 101 ? -25.505 -12.019 26.142 1.00 74.06 101 LEU A O 1
ATOM 840 N N . ILE A 1 102 ? -23.259 -12.001 26.353 1.00 73.75 102 ILE A N 1
ATOM 841 C CA . ILE A 1 102 ? -23.201 -12.872 27.533 1.00 73.75 102 ILE A CA 1
ATOM 842 C C . ILE A 1 102 ? -23.909 -12.198 28.713 1.00 73.75 102 ILE A C 1
ATOM 844 O O . ILE A 1 102 ? -24.801 -12.815 29.296 1.00 73.75 102 ILE A O 1
ATOM 848 N N . ASP A 1 103 ? -23.607 -10.926 28.983 1.00 67.50 103 ASP A N 1
ATOM 849 C CA . ASP A 1 103 ? -24.230 -10.156 30.070 1.00 67.50 103 ASP A CA 1
ATOM 850 C C . ASP A 1 103 ? -25.743 -9.961 29.871 1.00 67.50 103 ASP A C 1
ATOM 852 O O . ASP A 1 103 ? -26.509 -9.893 30.833 1.00 67.50 103 ASP A O 1
ATOM 856 N N . PHE A 1 104 ? -26.205 -9.879 28.618 1.00 67.31 104 PHE A N 1
ATOM 857 C CA . PHE A 1 104 ? -27.629 -9.769 28.296 1.00 67.31 104 PHE A CA 1
ATOM 858 C C . PHE A 1 104 ? -28.389 -11.091 28.483 1.00 67.31 104 PHE A C 1
ATOM 860 O O . PHE A 1 104 ? -29.528 -11.083 28.949 1.00 67.31 104 PHE A O 1
ATOM 867 N N . ILE A 1 105 ? -27.788 -12.222 28.095 1.00 74.81 105 ILE A N 1
ATOM 868 C CA . ILE A 1 105 ? -28.425 -13.550 28.154 1.00 74.81 105 ILE A CA 1
ATOM 869 C C . ILE A 1 105 ? -28.396 -14.115 29.577 1.00 74.81 105 ILE A C 1
ATOM 871 O O . ILE A 1 105 ? -29.366 -14.738 30.011 1.00 74.81 105 ILE A O 1
ATOM 875 N N . ILE A 1 106 ? -27.296 -13.905 30.300 1.00 70.94 106 ILE A N 1
ATOM 876 C CA . ILE A 1 106 ? -27.117 -14.329 31.687 1.00 70.94 106 ILE A CA 1
ATOM 877 C C . ILE A 1 106 ? -26.932 -13.062 32.526 1.00 70.94 106 ILE A C 1
ATOM 879 O O . ILE A 1 106 ? -25.798 -12.706 32.844 1.00 70.94 106 ILE A O 1
ATOM 883 N N . PRO A 1 107 ? -28.021 -12.364 32.902 1.00 59.34 107 PRO A N 1
ATOM 884 C CA . PRO A 1 107 ? -27.916 -11.281 33.863 1.00 59.34 107 PRO A CA 1
ATOM 885 C C . PRO A 1 107 ? -27.479 -11.897 35.194 1.00 59.34 107 PRO A C 1
ATOM 887 O O . PRO A 1 107 ? -28.274 -12.534 35.891 1.00 59.34 107 PRO A O 1
ATOM 890 N N . SER A 1 108 ? -26.191 -11.783 35.521 1.00 56.00 108 SER A N 1
ATOM 891 C CA . SER A 1 108 ? -25.677 -12.186 36.825 1.00 56.00 108 SER A CA 1
ATOM 892 C C . SER A 1 108 ? -26.498 -11.460 37.891 1.00 56.00 108 SER A C 1
ATOM 894 O O . SER A 1 108 ? -26.710 -10.254 37.818 1.00 56.00 108 SER A O 1
ATOM 896 N N . ASN A 1 109 ? -27.011 -12.194 38.878 1.00 52.75 109 ASN A N 1
ATOM 897 C CA . ASN A 1 109 ? -27.897 -11.670 39.929 1.00 52.75 109 ASN A CA 1
ATOM 898 C C . ASN A 1 109 ? -27.137 -10.805 40.964 1.00 52.75 109 ASN A C 1
ATOM 900 O O . ASN A 1 109 ? -27.599 -10.576 42.085 1.00 52.75 109 ASN A O 1
ATOM 904 N N . HIS A 1 110 ? -25.933 -10.366 40.609 1.00 48.97 110 HIS A N 1
ATOM 905 C CA . HIS A 1 110 ? -25.139 -9.392 41.325 1.00 48.97 110 HIS A CA 1
ATOM 906 C C . HIS A 1 110 ? -25.139 -8.109 40.509 1.00 48.97 110 HIS A C 1
ATOM 908 O O . HIS A 1 110 ? -24.931 -8.118 39.303 1.00 48.97 110 HIS A O 1
ATOM 914 N N . SER A 1 111 ? -25.436 -7.011 41.193 1.00 49.25 111 SER A N 1
ATOM 915 C CA . SER A 1 111 ? -25.443 -5.638 40.705 1.00 49.25 111 SER A CA 1
ATOM 916 C C . SER A 1 111 ? -24.039 -5.174 40.292 1.00 49.25 111 SER A C 1
ATOM 918 O O . SER A 1 111 ? -23.498 -4.245 40.888 1.00 49.25 111 SER A O 1
ATOM 920 N N . GLU A 1 112 ? -23.413 -5.855 39.337 1.00 55.00 112 GLU A N 1
ATOM 921 C CA . GLU A 1 112 ? -22.181 -5.404 38.704 1.00 55.00 112 GLU A CA 1
ATOM 922 C C . GLU A 1 112 ? -22.538 -4.275 37.737 1.00 55.00 112 GLU A C 1
ATOM 924 O O . GLU A 1 112 ? -23.394 -4.417 36.858 1.00 55.00 112 GLU A O 1
ATOM 929 N N . GLU A 1 113 ? -21.933 -3.106 37.954 1.00 51.00 113 GLU A N 1
ATOM 930 C CA . GLU A 1 113 ? -22.006 -1.996 37.013 1.00 51.00 113 GLU A CA 1
ATOM 931 C C . GLU A 1 113 ? -21.624 -2.501 35.623 1.00 51.00 113 GLU A C 1
ATOM 933 O O . GLU A 1 113 ? -20.637 -3.218 35.472 1.00 51.00 113 GLU A O 1
ATOM 938 N N . LYS A 1 114 ? -22.403 -2.120 34.604 1.00 50.41 114 LYS A N 1
ATOM 939 C CA . LYS A 1 114 ? -22.074 -2.397 33.203 1.00 50.41 114 LYS A CA 1
ATOM 940 C C . LYS A 1 114 ? -20.736 -1.732 32.883 1.00 50.41 114 LYS A C 1
ATOM 942 O O . LYS A 1 114 ? -20.709 -0.559 32.506 1.00 50.41 114 LYS A O 1
ATOM 947 N N . SER A 1 115 ? -19.635 -2.449 33.069 1.00 45.66 115 SER A N 1
ATOM 948 C CA . SER A 1 115 ? -18.316 -1.932 32.759 1.00 45.66 115 SER A CA 1
ATOM 949 C C . SER A 1 115 ? -18.137 -2.005 31.249 1.00 45.66 115 SER A C 1
ATOM 951 O O . SER A 1 115 ? -18.395 -3.013 30.588 1.00 45.66 115 SER A O 1
ATOM 953 N N . PHE A 1 116 ? -17.754 -0.877 30.656 1.00 49.62 116 PHE A N 1
ATOM 954 C CA . PHE A 1 116 ? -17.197 -0.926 29.317 1.00 49.62 116 PHE A CA 1
ATOM 955 C C . PHE A 1 116 ? -15.988 -1.882 29.359 1.00 49.62 116 PHE A C 1
ATOM 957 O O . PHE A 1 116 ? -15.204 -1.804 30.302 1.00 49.62 116 PHE A O 1
ATOM 964 N N . PRO A 1 117 ? -15.721 -2.673 28.305 1.00 46.12 117 PRO A N 1
ATOM 965 C CA . PRO A 1 117 ? -14.447 -3.390 28.177 1.00 46.12 117 PRO A CA 1
ATOM 966 C C . PRO A 1 117 ? -13.225 -2.446 28.139 1.00 46.12 117 PRO A C 1
ATOM 968 O O . PRO A 1 117 ? -12.086 -2.899 28.146 1.00 46.12 117 PRO A O 1
ATOM 971 N N . ILE A 1 118 ? -13.462 -1.129 28.102 1.00 43.03 118 ILE A N 1
ATOM 972 C CA . ILE A 1 118 ? -12.482 -0.069 28.306 1.00 43.03 118 ILE A CA 1
ATOM 973 C C . ILE A 1 118 ? -13.086 0.936 29.300 1.00 43.03 118 ILE A C 1
ATOM 975 O O . ILE A 1 118 ? -13.925 1.750 28.914 1.00 43.03 118 ILE A O 1
ATOM 979 N N . GLU A 1 119 ? -12.682 0.892 30.570 1.00 44.06 119 GLU A N 1
ATOM 980 C CA . GLU A 1 119 ? -13.085 1.885 31.576 1.00 44.06 119 GLU A CA 1
ATOM 981 C C . GLU A 1 119 ? -12.557 3.276 31.189 1.00 44.06 119 GLU A C 1
ATOM 983 O O . GLU A 1 119 ? -11.422 3.658 31.475 1.00 44.06 119 GLU A O 1
ATOM 988 N N . LEU A 1 120 ? -13.380 4.037 30.475 1.00 49.22 120 LEU A N 1
ATOM 989 C CA . LEU A 1 120 ? -13.107 5.412 30.092 1.00 49.22 120 LEU A CA 1
ATOM 990 C C . LEU A 1 120 ? -14.147 6.306 30.748 1.00 49.22 120 LEU A C 1
ATOM 992 O O . LEU A 1 120 ? -15.339 6.200 30.472 1.00 49.22 120 LEU A O 1
ATOM 996 N N . ASP A 1 121 ? -13.684 7.194 31.624 1.00 49.16 121 ASP A N 1
ATOM 997 C CA . ASP A 1 121 ? -14.516 8.241 32.207 1.00 49.16 121 ASP A CA 1
ATOM 998 C C . ASP A 1 121 ? -14.862 9.265 31.113 1.00 49.16 121 ASP A C 1
ATOM 1000 O O . ASP A 1 121 ? -14.079 10.162 30.778 1.00 49.16 121 ASP A O 1
ATOM 1004 N N . TYR A 1 122 ? -16.028 9.078 30.489 1.00 53.72 122 TYR A N 1
ATOM 1005 C CA . TYR A 1 122 ? -16.530 9.937 29.417 1.00 53.72 122 TYR A CA 1
ATOM 1006 C C . TYR A 1 122 ? -17.050 11.294 29.935 1.00 53.72 122 TYR A C 1
ATOM 1008 O O . TYR A 1 122 ? -17.416 12.139 29.117 1.00 53.72 122 TYR A O 1
ATOM 1016 N N . GLY A 1 123 ? -17.060 11.551 31.254 1.00 50.84 123 GLY A N 1
ATOM 1017 C CA . GLY A 1 123 ? -17.560 12.804 31.843 1.00 50.84 123 GLY A CA 1
ATOM 1018 C C . GLY A 1 123 ? -19.073 13.017 31.681 1.00 50.84 123 GLY A C 1
ATOM 1019 O O . GLY A 1 123 ? -19.563 14.131 31.858 1.00 50.84 123 GLY A O 1
ATOM 1020 N N . VAL A 1 124 ? -19.799 11.957 31.316 1.00 56.03 124 VAL A N 1
ATOM 1021 C CA . VAL A 1 124 ? -21.256 11.877 31.135 1.00 56.03 124 VAL A CA 1
ATOM 1022 C C . VAL A 1 124 ? -21.700 10.537 31.723 1.00 56.03 124 VAL A C 1
ATOM 1024 O O . VAL A 1 124 ? -20.925 9.584 31.661 1.00 56.03 124 VAL A O 1
ATOM 1027 N N . ASP A 1 125 ? -22.917 10.451 32.269 1.00 59.22 125 ASP A N 1
ATOM 1028 C CA . ASP A 1 125 ? -23.466 9.205 32.822 1.00 59.22 125 ASP A CA 1
ATOM 1029 C C . ASP A 1 125 ? -23.487 8.096 31.748 1.00 59.22 125 ASP A C 1
ATOM 1031 O O . ASP A 1 125 ? -24.323 8.069 30.834 1.00 59.22 125 ASP A O 1
ATOM 1035 N N . THR A 1 126 ? -22.493 7.208 31.824 1.00 59.69 126 THR A N 1
ATOM 1036 C CA . THR A 1 126 ? -22.188 6.159 30.846 1.00 59.69 126 THR A CA 1
ATOM 1037 C C . THR A 1 126 ? -23.308 5.134 30.742 1.00 59.69 126 THR A C 1
ATOM 1039 O O . THR A 1 126 ? -23.440 4.493 29.699 1.00 59.69 126 THR A O 1
ATOM 1042 N N . GLN A 1 127 ? -24.152 5.008 31.770 1.00 61.03 127 GLN A N 1
ATOM 1043 C CA . GLN A 1 127 ? -25.263 4.062 31.776 1.00 61.03 127 GLN A CA 1
ATOM 1044 C C . GLN A 1 127 ? -26.475 4.560 30.977 1.00 61.03 127 GLN A C 1
ATOM 1046 O O . GLN A 1 127 ? -27.152 3.753 30.338 1.00 61.03 127 GLN A O 1
ATOM 1051 N N . GLN A 1 128 ? -26.724 5.875 30.934 1.00 68.12 128 GLN A N 1
ATOM 1052 C CA . GLN A 1 128 ? -27.876 6.443 30.222 1.00 68.12 128 GLN A CA 1
ATOM 1053 C C . GLN A 1 128 ? -27.667 6.506 28.698 1.00 68.12 128 GLN A C 1
ATOM 1055 O O . GLN A 1 128 ? -28.615 6.328 27.934 1.00 68.12 128 GLN A O 1
ATOM 1060 N N . TYR A 1 129 ? -26.426 6.709 28.241 1.00 67.75 129 TYR A N 1
ATOM 1061 C CA . TYR A 1 129 ? -26.079 6.834 26.814 1.00 67.75 129 TYR A CA 1
ATOM 1062 C C . TYR A 1 129 ? -25.287 5.645 26.258 1.00 67.75 129 TYR A C 1
ATOM 1064 O O . TYR A 1 129 ? -24.770 5.716 25.140 1.00 67.75 129 TYR A O 1
ATOM 1072 N N . PHE A 1 130 ? -25.221 4.543 27.009 1.00 68.31 130 PHE A N 1
ATOM 1073 C CA . PHE A 1 130 ? -24.388 3.376 26.721 1.00 68.31 130 PHE A CA 1
ATOM 1074 C C . PHE A 1 130 ? -24.462 2.918 25.255 1.00 68.31 130 PHE A C 1
ATOM 1076 O O . PHE A 1 130 ? -23.454 2.897 24.553 1.00 68.31 130 PHE A O 1
ATOM 1083 N N . TYR A 1 131 ? -25.667 2.631 24.755 1.00 69.38 131 TYR A N 1
ATOM 1084 C CA . TYR A 1 131 ? -25.862 2.137 23.387 1.00 69.38 131 TYR A CA 1
ATOM 1085 C C . TYR A 1 131 ? -25.462 3.154 22.313 1.00 69.38 131 TYR A C 1
ATOM 1087 O O . TYR A 1 131 ? -24.944 2.767 21.267 1.00 69.38 131 TYR A O 1
ATOM 1095 N N . TYR A 1 132 ? -25.669 4.450 22.564 1.00 74.62 132 TYR A N 1
ATOM 1096 C CA . TYR A 1 132 ? -25.298 5.499 21.617 1.00 74.62 132 TYR A CA 1
ATOM 1097 C C . TYR A 1 132 ? -23.775 5.647 21.520 1.00 74.62 132 TYR A C 1
ATOM 1099 O O . TYR A 1 132 ? -23.232 5.660 20.414 1.00 74.62 132 TYR A O 1
ATOM 1107 N N . LEU A 1 133 ? -23.077 5.688 22.663 1.00 77.44 133 LEU A N 1
ATOM 1108 C CA . LEU A 1 133 ? -21.611 5.725 22.699 1.00 77.44 133 LEU A CA 1
ATOM 1109 C C . LEU A 1 133 ? -21.010 4.463 22.077 1.00 77.44 133 LEU A C 1
ATOM 1111 O O . LEU A 1 133 ? -20.032 4.556 21.337 1.00 77.44 133 LEU A O 1
ATOM 1115 N N . PHE A 1 134 ? -21.620 3.305 22.332 1.00 74.50 134 PHE A N 1
ATOM 1116 C CA . PHE A 1 134 ? -21.200 2.031 21.765 1.00 74.50 134 PHE A CA 1
ATOM 1117 C C . PHE A 1 134 ? -21.314 2.049 20.237 1.00 74.50 134 PHE A C 1
ATOM 1119 O O . PHE A 1 134 ? -20.317 1.881 19.548 1.00 74.50 134 PHE A O 1
ATOM 1126 N N . ILE A 1 135 ? -22.483 2.356 19.668 1.00 80.12 135 ILE A N 1
ATOM 1127 C CA . ILE A 1 135 ? -22.656 2.415 18.203 1.00 80.12 135 ILE A CA 1
ATOM 1128 C C . ILE A 1 135 ? -21.717 3.452 17.567 1.00 80.12 135 ILE A C 1
ATOM 1130 O O . ILE A 1 135 ? -21.099 3.181 16.534 1.00 80.12 135 ILE A O 1
ATOM 1134 N N . HIS A 1 136 ? -21.574 4.627 18.185 1.00 82.44 136 HIS A N 1
ATOM 1135 C CA . HIS A 1 136 ? -20.672 5.667 17.697 1.00 82.44 136 HIS A CA 1
ATOM 1136 C C . HIS A 1 136 ? -19.204 5.210 17.684 1.00 82.44 136 HIS A C 1
ATOM 1138 O O . HIS A 1 136 ? -18.484 5.502 16.724 1.00 82.44 136 HIS A O 1
ATOM 1144 N N . SER A 1 137 ? -18.760 4.458 18.696 1.00 78.38 137 SER A N 1
ATOM 1145 C CA . SER A 1 137 ? -17.395 3.933 18.746 1.00 78.38 137 SER A CA 1
ATOM 1146 C C . SER A 1 137 ? -17.140 2.902 17.641 1.00 78.38 137 SER A C 1
ATOM 1148 O O . SER A 1 137 ? -16.130 3.022 16.949 1.00 78.38 137 SER A O 1
ATOM 1150 N N . TYR A 1 138 ? -18.077 1.985 17.359 1.00 83.44 138 TYR A N 1
ATOM 1151 C CA . TYR A 1 138 ? -17.950 1.050 16.225 1.00 83.44 138 TYR A CA 1
ATOM 1152 C C . TYR A 1 138 ? -17.873 1.754 14.884 1.00 83.44 138 TYR A C 1
ATOM 1154 O O . TYR A 1 138 ? -17.018 1.415 14.065 1.00 83.44 138 TYR A O 1
ATOM 1162 N N . MET A 1 139 ? -18.748 2.735 14.650 1.00 85.81 139 MET A N 1
ATOM 1163 C CA . MET A 1 139 ? -18.714 3.500 13.404 1.00 85.81 139 MET A CA 1
ATOM 1164 C C . MET A 1 139 ? -17.376 4.220 13.247 1.00 85.81 139 MET A C 1
ATOM 1166 O O . MET A 1 139 ? -16.787 4.187 12.169 1.00 85.81 139 MET A O 1
ATOM 1170 N N . THR A 1 140 ? -16.862 4.807 14.328 1.00 82.50 140 THR A N 1
ATOM 1171 C CA . THR A 1 140 ? -15.571 5.503 14.324 1.00 82.50 140 THR A CA 1
ATOM 1172 C C . THR A 1 140 ? -14.417 4.542 14.032 1.00 82.50 140 THR A C 1
ATOM 1174 O O . THR A 1 140 ? -13.599 4.822 13.157 1.00 82.50 140 THR A O 1
ATOM 1177 N N . ILE A 1 141 ? -14.377 3.377 14.687 1.00 82.06 141 ILE A N 1
ATOM 1178 C CA . ILE A 1 141 ? -13.357 2.341 14.454 1.00 82.06 141 ILE A CA 1
ATOM 1179 C C . ILE A 1 141 ? -13.408 1.852 13.002 1.00 82.06 141 ILE A C 1
ATOM 1181 O O . ILE A 1 141 ? -12.375 1.786 12.335 1.00 82.06 141 ILE A O 1
ATOM 1185 N N . ALA A 1 142 ? -14.603 1.569 12.479 1.00 85.50 142 ALA A N 1
ATOM 1186 C CA . ALA A 1 142 ? -14.779 1.132 11.099 1.00 85.50 142 ALA A CA 1
ATOM 1187 C C . ALA A 1 142 ? -14.336 2.209 10.094 1.00 85.50 142 ALA A C 1
ATOM 1189 O O . ALA A 1 142 ? -13.678 1.890 9.103 1.00 85.50 142 ALA A O 1
ATOM 1190 N N . MET A 1 143 ? -14.655 3.484 10.336 1.00 86.06 143 MET A N 1
ATOM 1191 C CA . MET A 1 143 ? -14.214 4.594 9.485 1.00 86.06 143 MET A CA 1
ATOM 1192 C C . MET A 1 143 ? -12.688 4.736 9.477 1.00 86.06 143 MET A C 1
ATOM 1194 O O . MET A 1 143 ? -12.095 4.832 8.402 1.00 86.06 143 MET A O 1
ATOM 1198 N N . ILE A 1 144 ? -12.046 4.694 10.649 1.00 82.44 144 ILE A N 1
ATOM 1199 C CA . ILE A 1 144 ? -10.583 4.780 10.774 1.00 82.44 144 ILE A CA 1
ATOM 1200 C C . ILE A 1 144 ? -9.913 3.606 10.054 1.00 82.44 144 ILE A C 1
ATOM 1202 O O . ILE A 1 144 ? -8.979 3.813 9.281 1.00 82.44 144 ILE A O 1
ATOM 1206 N N . ALA A 1 145 ? -10.412 2.384 10.245 1.00 85.12 145 ALA A N 1
ATOM 1207 C CA . ALA A 1 145 ? -9.861 1.202 9.590 1.00 85.12 145 ALA A CA 1
ATOM 1208 C C . ALA A 1 145 ? -9.964 1.277 8.058 1.00 85.12 145 ALA A C 1
ATOM 1210 O O . ALA A 1 145 ? -8.992 0.987 7.362 1.00 85.12 145 ALA A O 1
ATOM 1211 N N . ASN A 1 146 ? -11.107 1.722 7.522 1.00 87.56 146 ASN A N 1
ATOM 1212 C CA . ASN A 1 146 ? -11.277 1.918 6.079 1.00 87.56 146 ASN A CA 1
ATOM 1213 C C . ASN A 1 146 ? -10.323 2.978 5.522 1.00 87.56 146 ASN A C 1
ATOM 1215 O O . ASN A 1 146 ? -9.777 2.809 4.433 1.00 87.56 146 ASN A O 1
ATOM 1219 N N . LEU A 1 147 ? -10.105 4.059 6.268 1.00 85.44 147 LEU A N 1
ATOM 1220 C CA . LEU A 1 147 ? -9.188 5.114 5.869 1.00 85.44 147 LEU A CA 1
ATOM 1221 C C . LEU A 1 147 ? -7.742 4.607 5.782 1.00 85.44 147 LEU A C 1
ATOM 1223 O O . LEU A 1 147 ? -7.069 4.852 4.781 1.00 85.44 147 LEU A O 1
ATOM 1227 N N . ILE A 1 148 ? -7.285 3.864 6.794 1.00 85.12 148 ILE A N 1
ATOM 1228 C CA . ILE A 1 148 ? -5.951 3.248 6.810 1.00 85.12 148 ILE A CA 1
ATOM 1229 C C . ILE A 1 148 ? -5.815 2.263 5.646 1.00 85.12 148 ILE A C 1
ATOM 1231 O O . ILE A 1 148 ? -4.884 2.380 4.852 1.00 85.12 148 ILE A O 1
ATOM 1235 N N . ALA A 1 149 ? -6.787 1.362 5.478 1.00 90.06 149 ALA A N 1
ATOM 1236 C CA . ALA A 1 149 ? -6.781 0.389 4.392 1.00 90.06 149 ALA A CA 1
ATOM 1237 C C . ALA A 1 149 ? -6.720 1.072 3.014 1.00 90.06 149 ALA A C 1
ATOM 1239 O O . ALA A 1 149 ? -5.953 0.661 2.144 1.00 90.06 149 ALA A O 1
ATOM 1240 N N . SER A 1 150 ? -7.481 2.149 2.805 1.00 89.31 150 SER A N 1
ATOM 1241 C CA . SER A 1 150 ? -7.453 2.909 1.552 1.00 89.31 150 SER A CA 1
ATOM 1242 C C . SER A 1 150 ? -6.091 3.562 1.298 1.00 89.31 150 SER A C 1
ATOM 1244 O O . SER A 1 150 ? -5.613 3.557 0.161 1.00 89.31 150 SER A O 1
ATOM 1246 N N . CYS A 1 151 ? -5.461 4.131 2.326 1.00 87.75 151 CYS A N 1
ATOM 1247 C CA . CYS A 1 151 ? -4.124 4.710 2.212 1.00 87.75 151 CYS A CA 1
ATOM 1248 C C . CYS A 1 151 ? -3.093 3.635 1.850 1.00 87.75 151 CYS A C 1
ATOM 1250 O O . CYS A 1 151 ? -2.382 3.782 0.855 1.00 87.75 151 CYS A O 1
ATOM 1252 N N . ASP A 1 152 ? -3.054 2.536 2.601 1.00 89.25 152 ASP A N 1
ATOM 1253 C CA . ASP A 1 152 ? -2.079 1.459 2.423 1.00 89.25 152 ASP A CA 1
ATOM 1254 C C . ASP A 1 152 ? -2.195 0.821 1.042 1.00 89.25 152 ASP A C 1
ATOM 1256 O O . ASP A 1 152 ? -1.208 0.712 0.316 1.00 89.25 152 ASP A O 1
ATOM 1260 N N . THR A 1 153 ? -3.415 0.492 0.618 1.00 92.06 153 THR A N 1
ATOM 1261 C CA . THR A 1 153 ? -3.658 -0.086 -0.712 1.00 92.06 153 THR A CA 1
ATOM 1262 C C . THR A 1 153 ? -3.251 0.856 -1.847 1.00 92.06 153 THR A C 1
ATOM 1264 O O . THR A 1 153 ? -2.737 0.399 -2.870 1.00 92.06 153 THR A O 1
ATOM 1267 N N . THR A 1 154 ? -3.388 2.171 -1.658 1.00 90.38 154 THR A N 1
ATOM 1268 C CA . THR A 1 154 ? -2.914 3.179 -2.617 1.00 90.38 154 THR A CA 1
ATOM 1269 C C . THR A 1 154 ? -1.383 3.216 -2.693 1.00 90.38 154 THR A C 1
ATOM 1271 O O . THR A 1 154 ? -0.823 3.259 -3.789 1.0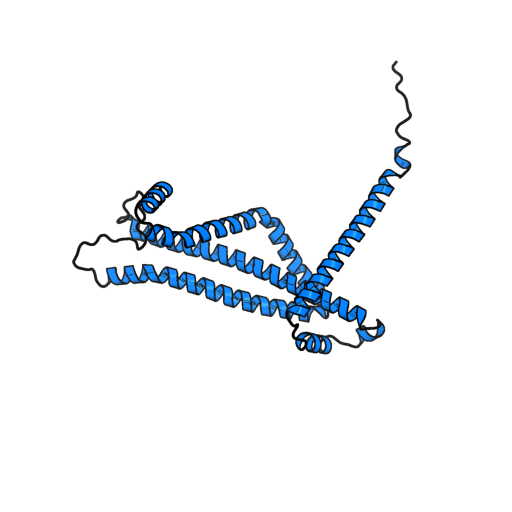0 90.38 154 THR A O 1
ATOM 1274 N N . TYR A 1 155 ? -0.676 3.133 -1.562 1.00 88.69 155 TYR A N 1
ATOM 1275 C CA . TYR A 1 155 ? 0.790 3.032 -1.564 1.00 88.69 155 TYR A CA 1
ATOM 1276 C C . TYR A 1 155 ? 1.284 1.720 -2.178 1.00 88.69 155 TYR A C 1
ATOM 1278 O O . TYR A 1 155 ? 2.247 1.734 -2.946 1.00 88.69 155 TYR A O 1
ATOM 1286 N N . MET A 1 156 ? 0.610 0.600 -1.902 1.00 91.31 156 MET A N 1
ATOM 1287 C CA . MET A 1 156 ? 0.908 -0.691 -2.530 1.00 91.31 156 MET A CA 1
ATOM 1288 C C . MET A 1 156 ? 0.760 -0.618 -4.053 1.00 91.31 156 MET A C 1
ATOM 1290 O O . MET A 1 156 ? 1.620 -1.122 -4.771 1.00 91.31 156 MET A O 1
ATOM 1294 N N . LEU A 1 157 ? -0.283 0.055 -4.555 1.00 93.25 157 LEU A N 1
ATOM 1295 C CA . LEU A 1 157 ? -0.464 0.306 -5.987 1.00 93.25 157 LEU A CA 1
ATOM 1296 C C . LEU A 1 157 ? 0.719 1.088 -6.574 1.00 93.25 157 LEU A C 1
ATOM 1298 O O . LEU A 1 157 ? 1.232 0.720 -7.629 1.00 93.25 157 LEU A O 1
ATOM 1302 N N . TYR A 1 158 ? 1.176 2.145 -5.897 1.00 91.62 158 TYR A N 1
ATOM 1303 C CA . TYR A 1 158 ? 2.317 2.942 -6.357 1.00 91.62 158 TYR A CA 1
ATOM 1304 C C . TYR A 1 158 ? 3.615 2.138 -6.375 1.00 91.62 158 TYR A C 1
ATOM 1306 O O . TYR A 1 158 ? 4.358 2.210 -7.353 1.00 91.62 158 TYR A O 1
ATOM 1314 N N . ALA A 1 159 ? 3.869 1.352 -5.328 1.00 90.19 159 ALA A N 1
ATOM 1315 C CA . ALA A 1 159 ? 5.030 0.475 -5.256 1.00 90.19 159 ALA A CA 1
ATOM 1316 C C . ALA A 1 159 ? 5.005 -0.559 -6.391 1.00 90.19 159 ALA A C 1
ATOM 1318 O O . ALA A 1 159 ? 5.976 -0.677 -7.135 1.00 90.19 159 ALA A O 1
ATOM 1319 N N . GLN A 1 160 ? 3.867 -1.229 -6.589 1.00 88.62 160 GLN A N 1
ATOM 1320 C CA . GLN A 1 160 ? 3.698 -2.234 -7.633 1.00 88.62 160 GLN A CA 1
ATOM 1321 C C . GLN A 1 160 ? 3.866 -1.648 -9.039 1.00 88.62 160 GLN A C 1
ATOM 1323 O O . GLN A 1 160 ? 4.545 -2.243 -9.877 1.00 88.62 160 GLN A O 1
ATOM 1328 N N . HIS A 1 161 ? 3.278 -0.477 -9.305 1.00 90.81 161 HIS A N 1
ATOM 1329 C CA . HIS A 1 161 ? 3.438 0.211 -10.589 1.00 90.81 161 HIS A CA 1
ATOM 1330 C C . HIS A 1 161 ? 4.878 0.683 -10.805 1.00 90.81 161 HIS A C 1
ATOM 1332 O O . HIS A 1 161 ? 5.399 0.589 -11.913 1.00 90.81 161 HIS A O 1
ATOM 1338 N N . GLY A 1 162 ? 5.551 1.139 -9.746 1.00 87.38 162 GLY A N 1
ATOM 1339 C CA . GLY A 1 162 ? 6.981 1.434 -9.768 1.00 87.38 162 GLY A CA 1
ATOM 1340 C C . GLY A 1 162 ? 7.791 0.212 -10.197 1.00 87.38 162 GLY A C 1
ATOM 1341 O O . GLY A 1 162 ? 8.529 0.289 -11.177 1.00 87.38 162 GLY A O 1
ATOM 1342 N N . CYS A 1 163 ? 7.596 -0.932 -9.534 1.00 85.75 163 CYS A N 1
ATOM 1343 C CA . CYS A 1 163 ? 8.227 -2.204 -9.898 1.00 85.75 163 CYS A CA 1
ATOM 1344 C C . CYS A 1 163 ? 7.942 -2.602 -11.355 1.00 85.75 163 CYS A C 1
ATOM 1346 O O . CYS A 1 163 ? 8.855 -3.029 -12.059 1.00 85.75 163 CYS A O 1
ATOM 1348 N N . ALA A 1 164 ? 6.711 -2.401 -11.836 1.00 86.62 164 ALA A N 1
ATOM 1349 C CA . ALA A 1 164 ? 6.354 -2.659 -13.228 1.00 86.62 164 ALA A CA 1
ATOM 1350 C C . ALA A 1 164 ? 7.173 -1.798 -14.201 1.00 86.62 164 ALA A C 1
ATOM 1352 O O . ALA A 1 164 ? 7.708 -2.316 -15.177 1.00 86.62 164 ALA A O 1
ATOM 1353 N N . LEU A 1 165 ? 7.329 -0.500 -13.924 1.00 86.94 165 LEU A N 1
ATOM 1354 C CA . LEU A 1 165 ? 8.151 0.393 -14.745 1.00 86.94 165 LEU A CA 1
ATOM 1355 C C . LEU A 1 165 ? 9.631 -0.010 -14.724 1.00 86.94 165 LEU A C 1
ATOM 1357 O O . LEU A 1 165 ? 10.264 -0.037 -15.777 1.00 86.94 165 LEU A O 1
ATOM 1361 N N . PHE A 1 166 ? 10.176 -0.381 -13.562 1.00 83.50 166 PHE A N 1
ATOM 1362 C CA . PHE A 1 166 ? 11.546 -0.900 -13.462 1.00 83.50 166 PHE A CA 1
ATOM 1363 C C . PHE A 1 166 ? 11.743 -2.156 -14.324 1.00 83.50 166 PHE A C 1
ATOM 1365 O O . PHE A 1 166 ? 12.739 -2.263 -15.046 1.00 83.50 166 PHE A O 1
ATOM 1372 N N . ALA A 1 167 ? 10.785 -3.083 -14.294 1.00 78.56 167 ALA A N 1
ATOM 1373 C CA . ALA A 1 167 ? 10.799 -4.290 -15.113 1.00 78.56 167 ALA A CA 1
ATOM 1374 C C . ALA A 1 167 ? 10.735 -3.976 -16.617 1.00 78.56 167 ALA A C 1
ATOM 1376 O O . ALA A 1 167 ? 11.505 -4.542 -17.393 1.00 78.56 167 ALA A O 1
ATOM 1377 N N . ILE A 1 168 ? 9.878 -3.032 -17.014 1.00 82.31 168 ILE A N 1
ATOM 1378 C CA . ILE A 1 168 ? 9.742 -2.559 -18.398 1.00 82.31 168 ILE A CA 1
ATOM 1379 C C . ILE A 1 168 ? 11.062 -1.980 -18.914 1.00 82.31 168 ILE A C 1
ATOM 1381 O O . ILE A 1 168 ? 11.562 -2.421 -19.946 1.00 82.31 168 ILE A O 1
ATOM 1385 N N . VAL A 1 169 ? 11.683 -1.059 -18.173 1.00 80.81 169 VAL A N 1
ATOM 1386 C CA . VAL A 1 169 ? 12.951 -0.448 -18.604 1.00 80.81 169 VAL A CA 1
ATOM 1387 C C . VAL A 1 169 ? 14.069 -1.492 -18.679 1.00 80.81 169 VAL A C 1
ATOM 1389 O O . VAL A 1 169 ? 14.893 -1.476 -19.592 1.00 80.81 169 VAL A O 1
ATOM 1392 N N . SER A 1 170 ? 14.082 -2.450 -17.751 1.00 75.00 170 SER A N 1
ATOM 1393 C CA . SER A 1 170 ? 15.046 -3.557 -17.773 1.00 75.00 170 SER A CA 1
ATOM 1394 C C . SER A 1 170 ? 14.880 -4.445 -19.010 1.00 75.00 170 SER A C 1
ATOM 1396 O O . SER A 1 170 ? 15.872 -4.888 -19.594 1.00 75.00 170 SER A O 1
ATOM 1398 N N . TYR A 1 171 ? 13.635 -4.689 -19.427 1.00 74.88 171 TYR A N 1
ATOM 1399 C CA . TYR A 1 171 ? 13.310 -5.416 -20.650 1.00 74.88 171 TYR A CA 1
ATOM 1400 C C . TYR A 1 171 ? 13.763 -4.653 -21.905 1.00 74.88 171 TYR A C 1
ATOM 1402 O O . TYR A 1 171 ? 14.428 -5.237 -22.765 1.00 74.88 171 TYR A O 1
ATOM 1410 N N . GLU A 1 172 ? 13.488 -3.349 -21.989 1.00 75.75 172 GLU A N 1
ATOM 1411 C CA . GLU A 1 172 ? 13.908 -2.504 -23.115 1.00 75.75 172 GLU A CA 1
ATOM 1412 C C . GLU A 1 172 ? 15.439 -2.460 -23.252 1.00 75.75 172 GLU A C 1
ATOM 1414 O O . GLU A 1 172 ? 15.971 -2.723 -24.331 1.00 75.75 172 GLU A O 1
ATOM 1419 N N . LEU A 1 173 ? 16.170 -2.234 -22.152 1.00 71.00 173 LEU A N 1
ATOM 1420 C CA . LEU A 1 173 ? 17.639 -2.196 -22.146 1.00 71.00 173 LEU A CA 1
ATOM 1421 C C . LEU A 1 173 ? 18.264 -3.515 -22.610 1.00 71.00 173 LEU A C 1
ATOM 1423 O O . LEU A 1 173 ? 19.217 -3.525 -23.392 1.00 71.00 173 LEU A O 1
ATOM 1427 N N . ARG A 1 174 ? 17.727 -4.646 -22.140 1.00 65.56 174 ARG A N 1
ATOM 1428 C CA . ARG A 1 174 ? 18.201 -5.973 -22.541 1.00 65.56 174 ARG A CA 1
ATOM 1429 C C . ARG A 1 174 ? 17.901 -6.244 -24.017 1.00 65.56 174 ARG A C 1
ATOM 1431 O O . ARG A 1 174 ? 18.724 -6.851 -24.693 1.00 65.56 174 ARG A O 1
ATOM 1438 N N . THR A 1 175 ? 16.769 -5.765 -24.525 1.00 64.75 175 THR A N 1
ATOM 1439 C CA . THR A 1 175 ? 16.403 -5.908 -25.940 1.00 64.75 175 THR A CA 1
ATOM 1440 C C . THR A 1 175 ? 17.341 -5.100 -26.839 1.00 64.75 175 THR A C 1
ATOM 1442 O O . THR A 1 175 ? 17.851 -5.645 -27.812 1.00 64.75 175 THR A O 1
ATOM 1445 N N . VAL A 1 176 ? 17.652 -3.851 -26.476 1.00 65.88 176 VAL A N 1
ATOM 1446 C CA . VAL A 1 176 ? 18.599 -2.991 -27.215 1.00 65.88 176 VAL A CA 1
ATOM 1447 C C . VAL A 1 176 ? 20.019 -3.564 -27.212 1.00 65.88 176 VAL A C 1
ATOM 1449 O O . VAL A 1 176 ? 20.730 -3.447 -28.204 1.00 65.88 176 VAL A O 1
ATOM 1452 N N . HIS A 1 177 ? 20.448 -4.201 -26.119 1.00 57.47 177 HIS A N 1
ATOM 1453 C CA . HIS A 1 177 ? 21.788 -4.784 -26.041 1.00 57.47 177 HIS A CA 1
ATOM 1454 C C . HIS A 1 177 ? 21.926 -6.112 -26.812 1.00 57.47 177 HIS A C 1
ATOM 1456 O O . HIS A 1 177 ? 23.031 -6.448 -27.236 1.00 57.47 177 HIS A O 1
ATOM 1462 N N . ILE A 1 178 ? 20.836 -6.875 -26.976 1.00 54.41 178 ILE A N 1
ATOM 1463 C CA . ILE A 1 178 ? 20.865 -8.240 -27.532 1.00 54.41 178 ILE A CA 1
ATOM 1464 C C . ILE A 1 178 ? 20.413 -8.302 -29.006 1.00 54.41 178 ILE A C 1
ATOM 1466 O O . ILE A 1 178 ? 20.861 -9.202 -29.715 1.00 54.41 178 ILE A O 1
ATOM 1470 N N . LEU A 1 179 ? 19.558 -7.393 -29.499 1.00 52.12 179 LEU A N 1
ATOM 1471 C CA . LEU A 1 179 ? 19.013 -7.452 -30.866 1.00 52.12 179 LEU A CA 1
ATOM 1472 C C . LEU A 1 179 ? 19.542 -6.326 -31.772 1.00 52.12 179 LEU A C 1
ATOM 1474 O O . LEU A 1 179 ? 19.331 -5.147 -31.499 1.00 52.12 179 LEU A O 1
ATOM 1478 N N . ASP A 1 180 ? 20.117 -6.707 -32.919 1.00 51.94 180 ASP A N 1
ATOM 1479 C CA . ASP A 1 180 ? 20.256 -5.818 -34.079 1.00 51.94 180 ASP A CA 1
ATOM 1480 C C . ASP A 1 180 ? 18.850 -5.448 -34.592 1.00 51.94 180 ASP A C 1
ATOM 1482 O O . ASP A 1 180 ? 17.955 -6.306 -34.647 1.00 51.94 180 ASP A O 1
ATOM 1486 N N . ALA A 1 181 ? 18.633 -4.174 -34.932 1.00 52.03 181 ALA A N 1
ATOM 1487 C CA . ALA A 1 181 ? 17.313 -3.541 -35.081 1.00 52.03 181 ALA A CA 1
ATOM 1488 C C . ALA A 1 181 ? 16.361 -4.252 -36.074 1.00 52.03 181 ALA A C 1
ATOM 1490 O O . ALA A 1 181 ? 15.141 -4.101 -35.996 1.00 52.03 181 ALA A O 1
ATOM 1491 N N . SER A 1 182 ? 16.904 -5.072 -36.976 1.00 51.25 182 SER A N 1
ATOM 1492 C CA . SER A 1 182 ? 16.184 -5.868 -37.979 1.00 51.25 182 SER A CA 1
ATOM 1493 C C . SER A 1 182 ? 15.434 -7.090 -37.415 1.00 51.25 182 SER A C 1
ATOM 1495 O O . SER A 1 182 ? 14.443 -7.535 -37.997 1.00 51.25 182 SER A O 1
ATOM 1497 N N . SER A 1 183 ? 15.852 -7.627 -36.265 1.00 53.59 183 SER A N 1
ATOM 1498 C CA . SER A 1 183 ? 15.276 -8.843 -35.658 1.00 53.59 183 SER A CA 1
ATOM 1499 C C . SER A 1 183 ? 14.076 -8.575 -34.731 1.00 53.59 183 SER A C 1
ATOM 1501 O O . SER A 1 183 ? 13.271 -9.473 -34.464 1.00 53.59 183 SER A O 1
ATOM 1503 N N . LEU A 1 184 ? 13.902 -7.315 -34.316 1.00 52.81 184 LEU A N 1
ATOM 1504 C CA . LEU A 1 184 ? 12.872 -6.837 -33.383 1.00 52.81 184 LEU A CA 1
ATOM 1505 C C . LEU A 1 184 ? 11.455 -6.871 -33.989 1.00 52.81 184 LEU A C 1
ATOM 1507 O O . LEU A 1 184 ? 10.465 -6.998 -33.276 1.00 52.81 184 LEU A O 1
ATOM 1511 N N . ILE A 1 185 ? 11.367 -6.829 -35.322 1.00 53.66 185 ILE A N 1
ATOM 1512 C CA . ILE A 1 185 ? 10.107 -6.855 -36.082 1.00 53.66 185 ILE A CA 1
ATOM 1513 C C . ILE A 1 185 ? 9.521 -8.282 -36.163 1.00 53.66 185 ILE A C 1
ATOM 1515 O O . ILE A 1 185 ? 8.307 -8.448 -36.270 1.00 53.66 185 ILE A O 1
ATOM 1519 N N . ASN A 1 186 ? 10.362 -9.324 -36.072 1.00 50.16 186 ASN A N 1
ATOM 1520 C CA . ASN A 1 186 ? 9.958 -10.727 -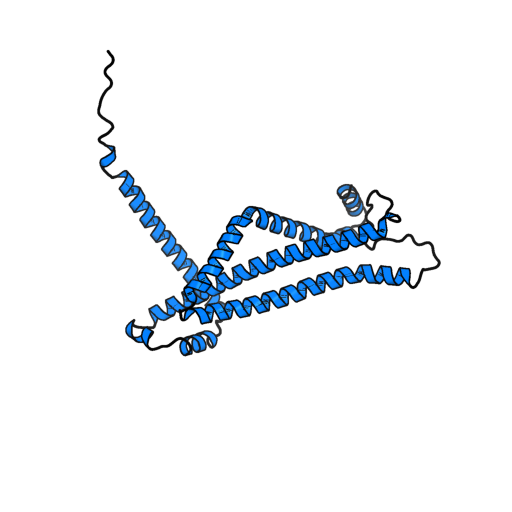36.271 1.00 50.16 186 ASN A CA 1
ATOM 1521 C C . ASN A 1 186 ? 9.736 -11.519 -34.968 1.00 50.16 186 ASN A C 1
ATOM 1523 O O . ASN A 1 186 ? 9.020 -12.524 -34.959 1.00 50.16 186 ASN A O 1
ATOM 1527 N N . LEU A 1 187 ? 10.316 -11.084 -33.849 1.00 54.34 187 LEU A N 1
ATOM 1528 C CA . LEU A 1 187 ? 10.191 -11.739 -32.544 1.00 54.34 187 LEU A CA 1
ATOM 1529 C C . LEU A 1 187 ? 8.986 -11.192 -31.779 1.00 54.34 187 LEU A C 1
ATOM 1531 O O . LEU A 1 187 ? 9.099 -10.454 -30.807 1.00 54.34 187 LEU A O 1
ATOM 1535 N N . LYS A 1 188 ? 7.799 -11.580 -32.240 1.00 55.50 188 LYS A N 1
ATOM 1536 C CA . LYS A 1 188 ? 6.522 -11.232 -31.622 1.00 55.50 188 LYS A CA 1
ATOM 1537 C C . LYS A 1 188 ? 6.432 -11.784 -30.190 1.00 55.50 188 LYS A C 1
ATOM 1539 O O . LYS A 1 188 ? 6.060 -12.937 -29.979 1.00 55.50 188 LYS A O 1
ATOM 1544 N N . ASP A 1 189 ? 6.772 -10.924 -29.236 1.00 64.31 189 ASP A N 1
ATOM 1545 C CA . ASP A 1 189 ? 6.066 -10.623 -27.984 1.00 64.31 189 ASP A CA 1
ATOM 1546 C C . ASP A 1 189 ? 5.914 -11.744 -26.927 1.00 64.31 189 ASP A C 1
ATOM 1548 O O . ASP A 1 189 ? 6.283 -11.596 -25.764 1.00 64.31 189 ASP A O 1
ATOM 1552 N N . HIS A 1 190 ? 5.434 -12.927 -27.316 1.00 56.56 190 HIS A N 1
ATOM 1553 C CA . HIS A 1 190 ? 5.044 -13.977 -26.374 1.00 56.56 190 HIS A CA 1
ATOM 1554 C C . HIS A 1 190 ? 6.208 -14.881 -25.931 1.00 56.56 190 HIS A C 1
ATOM 1556 O O . HIS A 1 190 ? 6.308 -15.228 -24.757 1.00 56.56 190 HIS A O 1
ATOM 1562 N N . ARG A 1 191 ? 7.129 -15.230 -26.846 1.00 58.03 191 ARG A N 1
ATOM 1563 C CA . ARG A 1 191 ? 8.287 -16.102 -26.539 1.00 58.03 191 ARG A CA 1
ATOM 1564 C C . ARG A 1 191 ? 9.344 -15.411 -25.671 1.00 58.03 191 ARG A C 1
ATOM 1566 O O . ARG A 1 191 ? 9.973 -16.057 -24.839 1.00 58.03 191 ARG A O 1
ATOM 1573 N N . LEU A 1 192 ? 9.517 -14.101 -25.844 1.00 60.72 192 LEU A N 1
ATOM 1574 C CA . LEU A 1 192 ? 10.402 -13.283 -25.011 1.00 60.72 192 LEU A CA 1
ATOM 1575 C C . LEU A 1 192 ? 9.845 -13.121 -23.593 1.00 60.72 192 LEU A C 1
ATOM 1577 O O . LEU A 1 192 ? 10.604 -13.250 -22.638 1.00 60.72 192 LEU A O 1
ATOM 1581 N N . PHE A 1 193 ? 8.531 -12.915 -23.450 1.00 59.50 193 PHE A N 1
ATOM 1582 C CA . PHE A 1 193 ? 7.879 -12.846 -22.141 1.00 59.50 193 PHE A CA 1
ATOM 1583 C C . PHE A 1 193 ? 7.936 -14.178 -21.380 1.00 59.50 193 PHE A C 1
ATOM 1585 O O . PHE A 1 193 ? 8.231 -14.172 -20.192 1.00 59.50 193 PHE A O 1
ATOM 1592 N N . GLU A 1 194 ? 7.710 -15.316 -22.045 1.00 60.34 194 GLU A N 1
ATOM 1593 C CA . GLU A 1 194 ? 7.909 -16.651 -21.452 1.00 60.34 194 GLU A CA 1
ATOM 1594 C C . GLU A 1 194 ? 9.350 -16.827 -20.953 1.00 60.34 194 GLU A C 1
ATOM 1596 O O . GLU A 1 194 ? 9.556 -17.173 -19.796 1.00 60.34 194 GLU A O 1
ATOM 1601 N N . ASN A 1 195 ? 10.358 -16.486 -21.762 1.00 59.88 195 ASN A N 1
ATOM 1602 C CA . ASN A 1 195 ? 11.758 -16.543 -21.329 1.00 59.88 195 ASN A CA 1
ATOM 1603 C C . ASN A 1 195 ? 12.076 -15.560 -20.185 1.00 59.88 195 ASN A C 1
ATOM 1605 O O . ASN A 1 195 ? 12.837 -15.906 -19.285 1.00 59.88 195 ASN A O 1
ATOM 1609 N N . TYR A 1 196 ? 11.487 -14.361 -20.183 1.00 58.00 196 TYR A N 1
ATOM 1610 C CA . TYR A 1 196 ? 11.614 -13.384 -19.097 1.00 58.00 196 TYR A CA 1
ATOM 1611 C C . TYR A 1 196 ? 10.968 -13.886 -17.797 1.00 58.00 196 TYR A C 1
ATOM 1613 O O . TYR A 1 196 ? 11.574 -13.788 -16.739 1.00 58.00 196 TYR A O 1
ATOM 1621 N N . LYS A 1 197 ? 9.772 -14.477 -17.880 1.00 55.59 197 LYS A N 1
ATOM 1622 C CA . LYS A 1 197 ? 9.027 -15.054 -16.752 1.00 55.59 197 LYS A CA 1
ATOM 1623 C C . LYS A 1 197 ? 9.700 -16.311 -16.189 1.00 55.59 197 LYS A C 1
ATOM 1625 O O . LYS A 1 197 ? 9.708 -16.497 -14.980 1.00 55.59 197 LYS A O 1
ATOM 1630 N N . ASN A 1 198 ? 10.243 -17.163 -17.060 1.00 54.66 198 ASN A N 1
ATOM 1631 C CA . ASN A 1 198 ? 10.934 -18.403 -16.689 1.00 54.66 198 ASN A CA 1
ATOM 1632 C C . ASN A 1 198 ? 12.349 -18.137 -16.151 1.00 54.66 198 ASN A C 1
ATOM 1634 O O . ASN A 1 198 ? 12.924 -18.985 -15.475 1.00 54.66 198 ASN A O 1
ATOM 1638 N N . THR A 1 199 ? 12.899 -16.949 -16.416 1.00 57.12 199 THR A N 1
ATOM 1639 C CA . THR A 1 199 ? 14.062 -16.429 -15.697 1.00 57.12 199 THR A CA 1
ATOM 1640 C C . THR A 1 199 ? 13.561 -15.839 -14.382 1.00 57.12 199 THR A C 1
ATOM 1642 O O . THR A 1 199 ? 13.381 -14.631 -14.262 1.00 57.12 199 THR A O 1
ATOM 1645 N N . GLU A 1 200 ? 13.273 -16.692 -13.402 1.00 50.06 200 GLU A N 1
ATOM 1646 C CA . GLU A 1 200 ? 12.963 -16.239 -12.046 1.00 50.06 200 GLU A CA 1
ATOM 1647 C C . GLU A 1 200 ? 14.156 -15.398 -11.553 1.00 50.06 200 GLU A C 1
ATOM 1649 O O . GLU A 1 200 ? 15.270 -15.905 -11.391 1.00 50.06 200 GLU A O 1
ATOM 1654 N N . LEU A 1 201 ? 13.972 -14.076 -11.447 1.00 54.75 201 LEU A N 1
ATOM 1655 C CA . LEU A 1 201 ? 15.044 -13.166 -11.058 1.00 54.75 201 LEU A CA 1
ATOM 1656 C C . LEU A 1 201 ? 15.434 -13.485 -9.616 1.00 54.75 201 LEU A C 1
ATOM 1658 O O . LEU A 1 201 ? 14.672 -13.240 -8.683 1.00 54.75 201 LEU A O 1
ATOM 1662 N N . LEU A 1 202 ? 16.641 -14.018 -9.435 1.00 56.47 202 LEU A N 1
ATOM 1663 C CA . LEU A 1 202 ? 17.235 -14.178 -8.117 1.00 56.47 202 LEU A CA 1
ATOM 1664 C C . LEU A 1 202 ? 17.236 -12.802 -7.409 1.00 56.47 202 LEU A C 1
ATOM 1666 O O . LEU A 1 202 ? 17.584 -11.810 -8.058 1.00 56.47 202 LEU A O 1
ATOM 1670 N N . PRO A 1 203 ? 16.909 -12.710 -6.104 1.00 59.31 203 PRO A N 1
ATOM 1671 C CA . PRO A 1 203 ? 16.841 -11.434 -5.381 1.00 59.31 203 PRO A CA 1
ATOM 1672 C C . PRO A 1 203 ? 18.103 -10.560 -5.525 1.00 59.31 203 PRO A C 1
ATOM 1674 O O . PRO A 1 203 ? 18.037 -9.330 -5.486 1.00 59.31 203 PRO A O 1
ATOM 1677 N N . GLU A 1 204 ? 19.269 -11.183 -5.728 1.00 59.81 204 GLU A N 1
ATOM 1678 C CA . GLU A 1 204 ? 20.520 -10.475 -6.014 1.00 59.81 204 GLU A CA 1
ATOM 1679 C C . GLU A 1 204 ? 20.547 -9.797 -7.391 1.00 59.81 204 GLU A C 1
ATOM 1681 O O . GLU A 1 204 ? 21.032 -8.670 -7.513 1.00 59.81 204 GLU A O 1
ATOM 1686 N N . GLU A 1 205 ? 20.014 -10.445 -8.426 1.00 61.69 205 GLU A N 1
ATOM 1687 C CA . GLU A 1 205 ? 19.972 -9.899 -9.785 1.00 61.69 205 GLU A CA 1
ATOM 1688 C C . GLU A 1 205 ? 18.946 -8.759 -9.886 1.00 61.69 205 GLU A C 1
ATOM 1690 O O . GLU A 1 205 ? 19.234 -7.742 -10.518 1.00 61.69 205 GLU A O 1
ATOM 1695 N N . GLU A 1 206 ? 17.812 -8.837 -9.178 1.00 62.84 206 GLU A N 1
ATOM 1696 C CA . GLU A 1 206 ? 16.846 -7.729 -9.076 1.00 62.84 206 GLU A CA 1
ATOM 1697 C C . GLU A 1 206 ? 17.471 -6.493 -8.411 1.00 62.84 206 GLU A C 1
ATOM 1699 O O . GLU A 1 206 ? 17.414 -5.382 -8.951 1.00 62.84 206 GLU A O 1
ATOM 1704 N N . LYS A 1 207 ? 18.169 -6.686 -7.284 1.00 68.81 207 LYS A N 1
ATOM 1705 C CA . LYS A 1 207 ? 18.882 -5.609 -6.583 1.00 68.81 207 LYS A CA 1
ATOM 1706 C C . LYS A 1 207 ? 19.974 -4.982 -7.452 1.00 68.81 207 LYS A C 1
ATOM 1708 O O . LYS A 1 207 ? 20.143 -3.759 -7.468 1.00 68.81 207 LYS A O 1
ATOM 1713 N N . LYS A 1 208 ? 20.715 -5.803 -8.196 1.00 69.44 208 LYS A N 1
ATOM 1714 C CA . LYS A 1 208 ? 21.782 -5.367 -9.106 1.00 69.44 208 LYS A CA 1
ATOM 1715 C C . LYS A 1 208 ? 21.234 -4.578 -10.293 1.00 69.44 208 LYS A C 1
ATOM 1717 O O . LYS A 1 208 ? 21.805 -3.545 -10.643 1.00 69.44 208 LYS A O 1
ATOM 1722 N N . ILE A 1 209 ? 20.120 -5.017 -10.877 1.00 65.56 209 ILE A N 1
ATOM 1723 C CA . ILE A 1 209 ? 19.428 -4.308 -11.960 1.00 65.56 209 ILE A CA 1
ATOM 1724 C C . ILE A 1 209 ? 18.873 -2.974 -11.455 1.00 65.56 209 ILE A C 1
ATOM 1726 O O . ILE A 1 209 ? 19.135 -1.944 -12.072 1.00 65.56 209 ILE A O 1
ATOM 1730 N N . SER A 1 210 ? 18.206 -2.962 -10.299 1.00 65.50 210 SER A N 1
ATOM 1731 C CA . SER A 1 210 ? 17.697 -1.737 -9.670 1.00 65.50 210 SER A CA 1
ATOM 1732 C C . SER A 1 210 ? 18.817 -0.722 -9.408 1.00 65.50 210 SER A C 1
ATOM 1734 O O . SER A 1 210 ? 18.693 0.454 -9.749 1.00 65.50 210 SER A O 1
ATOM 1736 N N . THR A 1 211 ? 19.967 -1.189 -8.910 1.00 72.94 211 THR A N 1
ATOM 1737 C CA . THR A 1 211 ? 21.147 -0.343 -8.664 1.00 72.94 211 THR A CA 1
ATOM 1738 C C . THR A 1 211 ? 21.706 0.242 -9.960 1.00 72.94 211 THR A C 1
ATOM 1740 O O . THR A 1 211 ? 21.993 1.438 -10.026 1.00 72.94 211 THR A O 1
ATOM 1743 N N . LYS A 1 212 ? 21.841 -0.579 -11.010 1.00 73.38 212 LYS A N 1
ATOM 1744 C CA . LYS A 1 212 ? 22.304 -0.114 -12.325 1.00 73.38 212 LYS A CA 1
ATOM 1745 C C . LYS A 1 212 ? 21.337 0.883 -12.949 1.00 73.38 212 LYS A C 1
ATOM 1747 O O . LYS A 1 212 ? 21.789 1.873 -13.517 1.00 73.38 212 LYS A O 1
ATOM 1752 N N . LEU A 1 213 ? 20.030 0.663 -12.818 1.00 73.81 213 LEU A N 1
ATOM 1753 C CA . LEU A 1 213 ? 19.052 1.601 -13.349 1.00 73.81 213 LEU A CA 1
ATOM 1754 C C . LEU A 1 213 ? 19.066 2.920 -12.581 1.00 73.81 213 LEU A C 1
ATOM 1756 O O . LEU A 1 213 ? 19.044 3.979 -13.198 1.00 73.81 213 LEU A O 1
ATOM 1760 N N . PHE A 1 214 ? 19.172 2.876 -11.255 1.00 78.62 214 PHE A N 1
ATOM 1761 C CA . PHE A 1 214 ? 19.323 4.081 -10.447 1.00 78.62 214 PHE A CA 1
ATOM 1762 C C . PHE A 1 214 ? 20.572 4.881 -10.843 1.00 78.62 214 PHE A C 1
ATOM 1764 O O . PHE A 1 214 ? 20.497 6.100 -10.993 1.00 78.62 214 PHE A O 1
ATOM 1771 N N . LEU A 1 215 ? 21.702 4.203 -11.068 1.00 78.56 215 LEU A N 1
ATOM 1772 C CA . LEU A 1 215 ? 22.921 4.820 -11.597 1.00 78.56 215 LEU A CA 1
ATOM 1773 C C . LEU A 1 215 ? 22.680 5.462 -12.967 1.00 78.56 215 LEU A C 1
ATOM 1775 O O . LEU A 1 215 ? 23.006 6.631 -13.138 1.00 78.56 215 LEU A O 1
ATOM 1779 N N . CYS A 1 216 ? 22.042 4.748 -13.896 1.00 76.62 216 CYS A N 1
ATOM 1780 C CA . CYS A 1 216 ? 21.732 5.259 -15.231 1.00 76.62 216 CYS A CA 1
ATOM 1781 C C . CYS A 1 216 ? 20.812 6.491 -15.182 1.00 76.62 216 CYS A C 1
ATOM 1783 O O . CYS A 1 216 ? 21.084 7.497 -15.831 1.00 76.62 216 CYS A O 1
ATOM 1785 N N . ILE A 1 217 ? 19.768 6.466 -14.349 1.00 82.50 217 ILE A N 1
ATOM 1786 C CA . ILE A 1 217 ? 18.879 7.615 -14.132 1.00 82.50 217 ILE A CA 1
ATOM 1787 C C . ILE A 1 217 ? 19.661 8.792 -13.543 1.00 82.50 217 ILE A C 1
ATOM 1789 O O . ILE A 1 217 ? 19.479 9.925 -13.984 1.00 82.50 217 ILE A O 1
ATOM 1793 N N . LYS A 1 218 ? 20.548 8.547 -12.572 1.00 83.44 218 LYS A N 1
ATOM 1794 C CA . LYS A 1 218 ? 21.388 9.588 -11.966 1.00 83.44 218 LYS A CA 1
ATOM 1795 C C . LYS A 1 218 ? 22.350 10.199 -12.986 1.00 83.44 218 LYS A C 1
ATOM 1797 O O . LYS A 1 218 ? 22.508 11.417 -13.013 1.00 83.44 218 LYS A O 1
ATOM 1802 N N . GLU A 1 219 ? 22.969 9.381 -13.829 1.00 78.00 219 GLU A N 1
ATOM 1803 C CA . GLU A 1 219 ? 23.818 9.842 -14.930 1.00 78.00 219 GLU A CA 1
ATOM 1804 C C . GLU A 1 219 ? 23.019 10.663 -15.943 1.00 78.00 219 GLU A C 1
ATOM 1806 O O . GLU A 1 219 ? 23.443 11.756 -16.311 1.00 78.00 219 GLU A O 1
ATOM 1811 N N . TYR A 1 220 ? 21.825 10.205 -16.316 1.00 80.19 220 TYR A N 1
ATOM 1812 C CA . TYR A 1 220 ? 20.941 10.920 -17.231 1.00 80.19 220 TYR A CA 1
ATOM 1813 C C . TYR A 1 220 ? 20.469 12.263 -16.655 1.00 80.19 220 TYR A C 1
ATOM 1815 O O . TYR A 1 220 ? 20.516 13.286 -17.333 1.00 80.19 220 TYR A O 1
ATOM 1823 N N . GLN A 1 221 ? 20.089 12.305 -15.376 1.00 83.69 221 GLN A N 1
ATOM 1824 C CA . GLN A 1 221 ? 19.742 13.549 -14.683 1.00 83.69 221 GLN A CA 1
ATOM 1825 C C . GLN A 1 221 ? 20.927 14.514 -14.597 1.00 83.69 221 GLN A C 1
ATOM 1827 O O . GLN A 1 221 ? 20.750 15.722 -14.751 1.00 83.69 221 GLN A O 1
ATOM 1832 N N . ASN A 1 222 ? 22.138 13.998 -14.375 1.00 83.06 222 ASN A N 1
ATOM 1833 C CA . ASN A 1 222 ? 23.352 14.807 -14.412 1.00 83.06 222 ASN A CA 1
ATOM 1834 C C . ASN A 1 222 ? 23.620 15.350 -15.824 1.00 83.06 222 ASN A C 1
ATOM 1836 O O . ASN A 1 222 ? 24.003 16.511 -15.952 1.00 83.06 222 ASN A O 1
ATOM 1840 N N . ALA A 1 223 ? 23.377 14.554 -16.869 1.00 81.44 223 ALA A N 1
ATOM 1841 C CA . ALA A 1 223 ? 23.504 14.984 -18.257 1.00 81.44 223 ALA A CA 1
ATOM 1842 C C . ALA A 1 223 ? 22.489 16.087 -18.599 1.00 81.44 223 ALA A C 1
ATOM 1844 O O . ALA A 1 223 ? 22.897 17.137 -19.089 1.00 81.44 223 ALA A O 1
ATOM 1845 N N . ILE A 1 224 ? 21.207 15.925 -18.251 1.00 83.69 224 ILE A N 1
ATOM 1846 C CA . ILE A 1 224 ? 20.190 16.980 -18.422 1.00 83.69 224 ILE A CA 1
ATOM 1847 C C . ILE A 1 224 ? 20.611 18.251 -17.686 1.00 83.69 224 ILE A C 1
ATOM 1849 O O . ILE A 1 224 ? 20.648 19.321 -18.282 1.00 83.69 224 ILE A O 1
ATOM 1853 N N . ARG A 1 225 ? 21.030 18.135 -16.420 1.00 86.56 225 ARG A N 1
ATOM 1854 C CA . ARG A 1 225 ? 21.512 19.282 -15.641 1.00 86.56 225 ARG A CA 1
ATOM 1855 C C . ARG A 1 225 ? 22.713 19.959 -16.300 1.00 86.56 225 ARG A C 1
ATOM 1857 O O . ARG A 1 225 ? 22.821 21.178 -16.246 1.00 86.56 225 ARG A O 1
ATOM 1864 N N . SER A 1 226 ? 23.621 19.195 -16.907 1.00 80.50 226 SER A N 1
ATOM 1865 C CA . SER A 1 226 ? 24.760 19.762 -17.631 1.00 80.50 226 SER A CA 1
ATOM 1866 C C . SER A 1 226 ? 24.320 20.537 -18.876 1.00 80.50 226 SER A C 1
ATOM 1868 O O . SER A 1 226 ? 24.844 21.620 -19.122 1.00 80.50 226 SER A O 1
ATOM 1870 N N . VAL A 1 227 ? 23.310 20.045 -19.600 1.00 84.06 227 VAL A N 1
ATOM 1871 C CA . VAL A 1 227 ? 22.721 20.733 -20.756 1.00 84.06 227 VAL A CA 1
ATOM 1872 C C . VAL A 1 227 ? 22.005 22.009 -20.314 1.00 84.06 227 VAL A C 1
ATOM 1874 O O . VAL A 1 227 ? 22.265 23.058 -20.893 1.00 84.06 227 VAL A O 1
ATOM 1877 N N . ASP A 1 228 ? 21.205 21.961 -19.246 1.00 84.94 228 ASP A N 1
ATOM 1878 C CA . ASP A 1 228 ? 20.523 23.137 -18.685 1.00 84.94 228 ASP A CA 1
ATOM 1879 C C . ASP A 1 228 ? 21.517 24.209 -18.212 1.00 84.94 228 ASP A C 1
ATOM 1881 O O . ASP A 1 228 ? 21.291 25.401 -18.407 1.00 84.94 228 ASP A O 1
ATOM 1885 N N . LEU A 1 229 ? 22.651 23.807 -17.626 1.00 84.25 229 LEU A N 1
ATOM 1886 C CA . LEU A 1 229 ? 23.714 24.731 -17.216 1.00 84.25 229 LEU A CA 1
ATOM 1887 C C . LEU A 1 229 ? 24.423 25.377 -18.413 1.00 84.25 229 LEU A C 1
ATOM 1889 O O . LEU A 1 229 ? 24.801 26.545 -18.335 1.00 84.25 229 LEU A O 1
ATOM 1893 N N . VAL A 1 230 ? 24.618 24.639 -19.509 1.00 79.81 230 VAL A N 1
ATOM 1894 C CA . VAL A 1 230 ? 25.209 25.172 -20.746 1.00 79.81 230 VAL A CA 1
ATOM 1895 C C . VAL A 1 230 ? 24.230 26.115 -21.445 1.00 79.81 230 VAL A C 1
ATOM 1897 O O . VAL A 1 230 ? 24.625 27.221 -21.811 1.00 79.81 230 VAL A O 1
ATOM 1900 N N . TYR A 1 231 ? 22.956 25.738 -21.558 1.00 73.25 231 TYR A N 1
ATOM 1901 C CA . TYR A 1 23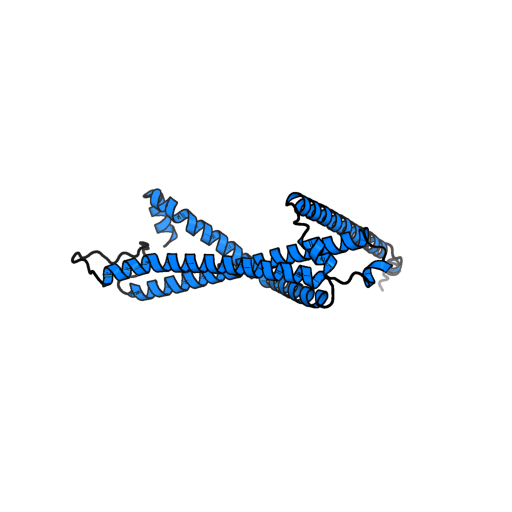1 ? 21.911 26.579 -22.148 1.00 73.25 231 TYR A CA 1
ATOM 1902 C C . TYR A 1 231 ? 21.650 27.843 -21.320 1.00 73.25 231 TYR A C 1
ATOM 1904 O O . TYR A 1 231 ? 21.641 28.944 -21.864 1.00 73.25 231 TYR A O 1
ATOM 1912 N N . GLY A 1 232 ? 21.554 27.720 -19.993 1.00 67.44 232 GLY A N 1
ATOM 1913 C CA . GLY A 1 232 ? 21.406 28.867 -19.094 1.00 67.44 232 GLY A CA 1
ATOM 1914 C C . GLY A 1 232 ? 22.622 29.803 -19.085 1.00 67.44 232 GLY A C 1
ATOM 1915 O O . GLY A 1 232 ? 22.481 30.993 -18.815 1.00 67.44 232 GLY A O 1
ATOM 1916 N N . ARG A 1 233 ? 23.822 29.299 -19.413 1.00 58.34 233 ARG A N 1
ATOM 1917 C CA . ARG A 1 233 ? 25.032 30.120 -19.588 1.00 58.34 233 ARG A CA 1
ATOM 1918 C C . ARG A 1 233 ? 25.088 30.779 -20.975 1.00 58.34 233 ARG A C 1
ATOM 1920 O O . ARG A 1 233 ? 25.580 31.896 -21.067 1.00 58.34 233 ARG A O 1
ATOM 1927 N N . MET A 1 234 ? 24.541 30.149 -22.018 1.00 57.78 234 MET A N 1
ATOM 1928 C CA . MET A 1 234 ? 24.398 30.749 -23.355 1.00 57.78 234 MET A CA 1
ATOM 1929 C C . MET A 1 234 ? 23.395 31.914 -23.384 1.00 57.78 234 MET A C 1
ATOM 1931 O O . MET A 1 234 ? 23.648 32.900 -24.072 1.00 57.78 234 MET A O 1
ATOM 1935 N N . ASP A 1 235 ? 22.319 31.870 -22.591 1.00 54.16 235 ASP A N 1
ATOM 1936 C CA . ASP A 1 235 ? 21.391 33.008 -22.449 1.00 54.16 235 ASP A CA 1
ATOM 1937 C C . ASP A 1 235 ? 22.027 34.225 -21.748 1.00 54.16 235 ASP A C 1
ATOM 1939 O O . ASP A 1 235 ? 21.658 35.367 -22.025 1.00 54.16 235 ASP A O 1
ATOM 1943 N N . LEU A 1 236 ? 23.023 34.007 -20.880 1.00 53.41 236 LEU A N 1
ATOM 1944 C CA . LEU A 1 236 ? 23.787 35.080 -20.225 1.00 53.41 236 LEU A CA 1
ATOM 1945 C C . LEU A 1 236 ? 24.888 35.685 -21.115 1.00 53.41 236 LEU A C 1
ATOM 1947 O O . LEU A 1 236 ? 25.317 36.807 -20.847 1.00 53.41 236 LEU A O 1
ATOM 1951 N N . ASP A 1 237 ? 25.323 34.973 -22.159 1.00 49.47 237 ASP A N 1
ATOM 1952 C CA . ASP A 1 237 ? 26.372 35.409 -23.099 1.00 49.47 237 ASP A CA 1
ATOM 1953 C C . ASP A 1 237 ? 25.807 35.903 -24.449 1.00 49.47 237 ASP A C 1
ATOM 1955 O O . ASP A 1 237 ? 26.556 36.315 -25.338 1.00 49.47 237 ASP A O 1
ATOM 1959 N N . SER A 1 238 ? 24.476 35.911 -24.613 1.00 40.09 238 SER A N 1
ATOM 1960 C CA . SER A 1 238 ? 23.819 36.511 -25.776 1.00 40.09 238 SER A CA 1
ATOM 1961 C C . SER A 1 238 ? 24.078 38.031 -25.816 1.00 40.09 238 SER A C 1
ATOM 1963 O O . SER A 1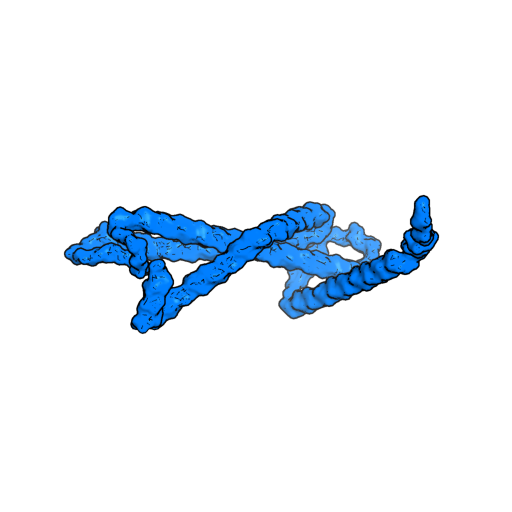 238 ? 23.692 38.752 -24.889 1.00 40.09 238 SER A O 1
ATOM 1965 N N . PRO A 1 239 ? 24.676 38.579 -26.895 1.00 44.59 239 PRO A N 1
ATOM 1966 C CA . PRO A 1 239 ? 25.027 40.000 -27.001 1.00 44.59 239 PRO A CA 1
ATOM 1967 C C . PRO A 1 239 ? 23.816 40.949 -27.106 1.00 44.59 239 PRO A C 1
ATOM 1969 O O . PRO A 1 239 ? 23.990 42.160 -27.246 1.00 44.59 239 PRO A O 1
ATOM 1972 N N . VAL A 1 240 ? 22.584 40.442 -27.004 1.00 45.03 240 VAL A N 1
ATOM 1973 C CA . VAL A 1 240 ? 21.348 41.219 -27.191 1.00 45.03 240 VAL A CA 1
ATOM 1974 C C . VAL A 1 240 ? 21.025 42.137 -25.997 1.00 45.03 240 VAL A C 1
ATOM 1976 O O . VAL A 1 240 ? 20.264 43.088 -26.147 1.00 45.03 240 VAL A O 1
ATOM 1979 N N . THR A 1 241 ? 21.651 41.959 -24.828 1.00 43.31 241 THR A N 1
ATOM 1980 C CA . THR A 1 241 ? 21.402 42.822 -23.648 1.00 43.31 241 THR A CA 1
ATOM 1981 C C . THR A 1 241 ? 22.421 43.951 -23.437 1.00 43.31 241 THR A C 1
ATOM 1983 O O . THR A 1 241 ? 22.256 44.756 -22.519 1.00 43.31 241 THR A O 1
ATOM 1986 N N . LYS A 1 242 ? 23.447 44.088 -24.294 1.00 38.38 242 LYS A N 1
ATOM 1987 C CA . LYS A 1 242 ? 24.415 45.205 -24.208 1.00 38.38 242 LYS A CA 1
ATOM 1988 C C . LYS A 1 242 ? 24.002 46.479 -24.958 1.00 38.38 242 LYS A C 1
ATOM 1990 O O . LYS A 1 242 ? 24.661 47.494 -24.784 1.00 38.38 242 LYS A O 1
ATOM 1995 N N . VAL A 1 243 ? 22.904 46.475 -25.719 1.00 40.09 243 VAL A N 1
ATOM 1996 C CA . VAL A 1 243 ? 22.474 47.643 -26.524 1.00 40.09 243 VAL A CA 1
ATOM 1997 C C . VAL A 1 243 ? 21.444 48.542 -25.813 1.00 40.09 243 VAL A C 1
ATOM 1999 O O . VAL A 1 243 ? 21.094 49.593 -26.332 1.00 40.09 243 VAL A O 1
ATOM 2002 N N . SER A 1 244 ? 20.984 48.214 -24.597 1.00 36.12 244 SER A N 1
ATOM 2003 C CA . SER A 1 244 ? 19.983 49.045 -23.892 1.00 36.12 244 SER A CA 1
ATOM 2004 C C . SER A 1 244 ? 20.533 49.908 -22.748 1.00 36.12 244 SER A C 1
ATOM 2006 O O . SER A 1 244 ? 19.736 50.413 -21.957 1.00 36.12 244 SER A O 1
ATOM 2008 N N . ARG A 1 245 ? 21.860 50.039 -22.588 1.00 38.81 245 ARG A N 1
ATOM 2009 C CA . ARG A 1 245 ? 22.448 50.746 -21.431 1.00 38.81 245 ARG A CA 1
ATOM 2010 C C . ARG A 1 245 ? 23.195 52.048 -21.717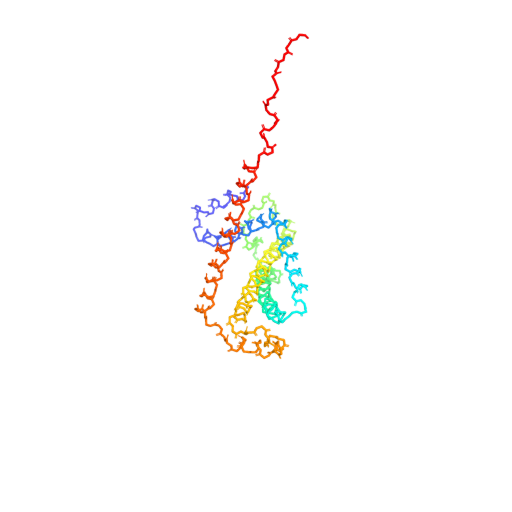 1.00 38.81 245 ARG A C 1
ATOM 2012 O O . ARG A 1 245 ? 23.571 52.702 -20.753 1.00 38.81 245 ARG A O 1
ATOM 2019 N N . ASP A 1 246 ? 23.296 52.476 -22.974 1.00 38.59 246 ASP A N 1
ATOM 2020 C CA . ASP A 1 246 ? 23.963 53.734 -23.330 1.00 38.59 246 ASP A CA 1
ATOM 2021 C C . ASP A 1 246 ? 23.002 54.724 -24.007 1.00 38.59 246 ASP A C 1
ATOM 2023 O O . ASP A 1 246 ? 23.041 54.924 -25.216 1.00 38.59 246 ASP A O 1
ATOM 2027 N N . THR A 1 247 ? 22.165 55.398 -23.213 1.00 33.25 247 THR A N 1
ATOM 2028 C CA . THR A 1 247 ? 21.742 56.779 -23.514 1.00 33.25 247 THR A CA 1
ATOM 2029 C C . THR A 1 247 ? 21.645 57.574 -22.207 1.00 33.25 247 THR A C 1
ATOM 2031 O O . THR A 1 247 ? 20.907 57.158 -21.309 1.00 33.25 247 THR A O 1
ATOM 2034 N N . PRO A 1 248 ? 22.398 58.680 -22.062 1.00 41.97 248 PRO A N 1
ATOM 2035 C CA . PRO A 1 248 ? 22.537 59.413 -20.811 1.00 41.97 248 PRO A CA 1
ATOM 2036 C C . PRO A 1 248 ? 21.375 60.383 -20.565 1.00 41.97 248 PRO A C 1
ATOM 2038 O O . PRO A 1 248 ? 20.780 60.933 -21.488 1.00 41.97 248 PRO A O 1
ATOM 2041 N N . TYR A 1 249 ? 21.106 60.620 -19.282 1.00 36.12 249 TYR A N 1
ATOM 2042 C CA . TYR A 1 249 ? 20.274 61.707 -18.780 1.00 36.12 249 TYR A CA 1
ATOM 2043 C C . TYR A 1 249 ? 20.741 63.070 -19.322 1.00 36.12 249 TYR A C 1
ATOM 2045 O O . TYR A 1 249 ? 21.911 63.421 -19.176 1.00 36.12 249 TYR A O 1
ATOM 2053 N N . ALA A 1 250 ? 19.810 63.872 -19.840 1.00 34.22 250 ALA A N 1
ATOM 2054 C CA . ALA A 1 250 ? 19.939 65.324 -19.903 1.00 34.22 250 ALA A CA 1
ATOM 2055 C C . ALA A 1 250 ? 18.647 65.952 -19.363 1.00 34.22 250 ALA A C 1
ATOM 2057 O O . ALA A 1 250 ? 17.544 65.638 -19.805 1.00 34.22 250 ALA A O 1
ATOM 2058 N N . ILE A 1 251 ? 18.835 66.775 -18.338 1.00 39.12 251 ILE A N 1
ATOM 2059 C CA . ILE A 1 251 ? 17.847 67.542 -17.584 1.00 39.12 251 ILE A CA 1
ATOM 2060 C C . ILE A 1 251 ? 17.750 68.914 -18.266 1.00 39.12 251 ILE A C 1
ATOM 2062 O O . ILE A 1 251 ? 18.793 69.484 -18.593 1.00 39.12 251 ILE A O 1
ATOM 2066 N N . GLY A 1 252 ? 16.535 69.434 -18.456 1.00 36.44 252 GLY A N 1
ATOM 2067 C CA . GLY A 1 252 ? 16.257 70.762 -19.014 1.00 36.44 252 GLY A CA 1
ATOM 2068 C C . GLY A 1 252 ? 14.804 70.904 -19.423 1.00 36.44 252 GLY A C 1
ATOM 2069 O O . GLY A 1 252 ? 14.481 70.423 -20.527 1.00 36.44 252 GLY A O 1
#

pLDDT: mean 72.6, std 16.56, range [33.25, 95.5]

Secondary structure (DSSP, 8-state):
-HHHHHHHHHHH-HHHHHHHHHHHHHHHHHHHHHHHHHHTHHHHHHHHHHHHHHHHHTTTSTTHHHHHHHHHHHHHHHHHHHHHHHHHHHHHHHHHHHHHHHHHHS--SS------SS----SS-TTTSHHHHHHHHHHHHHHHHHHHHHHHHHHHHHHHHHHHHHHHHHHHHHHHHH--TTTTTTS-THHHHHHHHHS---HHHHHHHHHHHHHHHHHHHHHHHHHHHHHHHHHHH-GGGSSSS-------

Radius of gyration: 30.7 Å; chains: 1; bounding box: 55×89×79 Å

Sequence (252 aa):
MWIRGLSNAWSVNYSLAIECMPPIIALFLSMSMYLNAIFNTKKMRDVLLFIKNNHHYYANRPEKLILRYYDVQGRKITLYYALYVYTTVVAYITIPAISLLIDFIIPSNHSEEKSFPIELDYGVDTQQYFYYLFIHSYMTIAMIANLIASCDTTYMLYAQHGCALFAIVSYELRTVHILDASSLINLKDHRLFENYKNTELLPEEEKKISTKLFLCIKEYQNAIRSVDLVYGRMDLDSPVTKVSRDTPYAIG

Foldseek 3Di:
DVVVVLVVCVVPPVPVVVVPVVVVVVVVVLVVLVVVCVVCVVVLVVLVVVLVVVCVVCVPPLLNVLVVVLVVVLVVVLVVVVVVLVVVLVVVLVPQVVVVVCCVVDVPPDPDDPARPDNDPPVDDCVVCVVVVSVVVSVVSVVSSVSSSVSVSSVSVSVSSVVSVLLSVLLVVVCVVPDDPVCVVPPPNDVSVVVVVVPPQDPVNSVVSVVVVVVVVVVVVVVVVVVVVVVVVVVVVPPPPVPPPDDDDDDD

Organism: Bombus terrestris (NCBI:txid30195)